Protein AF-A0A0S3UCS6-F1 (afdb_monomer_lite)

Secondary structure (DSSP, 8-state):
------S--EEEEEEEEEETTEEEEEEEEEEE-TT-------STTSSHHHHHHHHTTSS--SEEEEEETTEE--S--TT-----SS----TTS-HHHHHHTTTTTSTT--HHHHHHHHHHHHHHTT-SSEEEEEETTEEEEEEE---PSSPPTT-HHHHHHHHHHHHHHHHHHHHHHHHHHHHHHHTSHHHHHHHHHHHHHHHHHS--

Sequence (208 aa):
MTDSRHGIHLKLEGLRKSFHTQEVLRGIDLEVLPGQFVAIVGRSGCGKSTILRLVSALDSPTDGSILLDGQRSRKLNPDVRIMFQDSRLLPWQRVIDNVEVGLIALKDQASALHKQKAREGLASVGLADRVILIEDGQVGLDVPINLPHPRQRGNPTFAKTVEDLVQRLLGKTKQGYDREKELAAVASEDGLEETRTRLDDLLKQEQS

Structure (mmCIF, N/CA/C/O backbone):
data_AF-A0A0S3UCS6-F1
#
_entry.id   AF-A0A0S3UCS6-F1
#
loop_
_atom_site.group_PDB
_atom_site.id
_atom_site.type_symbol
_atom_site.label_atom_id
_atom_site.label_alt_id
_atom_site.label_comp_id
_atom_site.label_asym_id
_atom_site.label_entity_id
_atom_site.label_s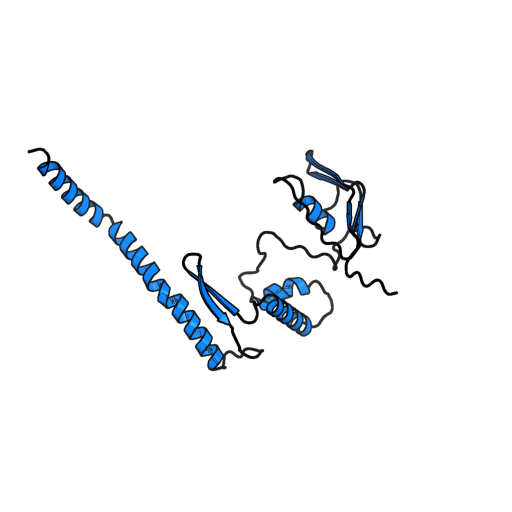eq_id
_atom_site.pdbx_PDB_ins_code
_atom_site.Cartn_x
_atom_site.Cartn_y
_atom_site.Cartn_z
_atom_site.occupancy
_atom_site.B_iso_or_equiv
_atom_site.auth_seq_id
_atom_site.auth_comp_id
_atom_site.auth_asym_id
_atom_site.auth_atom_id
_atom_site.pdbx_PDB_model_num
ATOM 1 N N . MET A 1 1 ? 16.283 -17.969 21.160 1.00 35.12 1 MET A N 1
ATOM 2 C CA . MET A 1 1 ? 15.331 -18.348 20.095 1.00 35.12 1 MET A CA 1
ATOM 3 C C . MET A 1 1 ? 14.798 -17.056 19.497 1.00 35.12 1 MET A C 1
ATOM 5 O O . MET A 1 1 ? 13.965 -16.414 20.115 1.00 35.12 1 MET A O 1
ATOM 9 N N . THR A 1 2 ? 15.390 -16.588 18.400 1.00 36.97 2 THR A N 1
ATOM 10 C CA . THR A 1 2 ? 15.039 -15.319 17.746 1.00 36.97 2 THR A CA 1
ATOM 11 C C . THR A 1 2 ? 13.853 -15.544 16.812 1.00 36.97 2 THR A C 1
ATOM 13 O O . THR A 1 2 ? 14.005 -16.099 15.725 1.00 36.97 2 THR A O 1
ATOM 16 N N . ASP A 1 3 ? 12.662 -15.157 17.269 1.00 43.97 3 ASP A N 1
ATOM 17 C CA . ASP A 1 3 ? 11.436 -15.151 16.470 1.00 43.97 3 ASP A CA 1
ATOM 18 C C . ASP A 1 3 ? 11.625 -14.181 15.293 1.00 43.97 3 ASP A C 1
ATOM 20 O O . ASP A 1 3 ? 11.625 -12.965 15.454 1.00 43.97 3 ASP A O 1
ATOM 24 N N . SER A 1 4 ? 11.906 -14.728 14.112 1.00 46.44 4 SER A N 1
ATOM 25 C CA . SER A 1 4 ? 12.200 -13.984 12.880 1.00 46.44 4 SER A CA 1
ATOM 26 C C . SER A 1 4 ? 10.937 -13.850 12.024 1.00 46.44 4 SER A C 1
ATOM 28 O O . SER A 1 4 ? 10.956 -14.002 10.800 1.00 46.44 4 SER A O 1
ATOM 30 N N . ARG A 1 5 ? 9.802 -13.567 12.674 1.00 53.25 5 ARG A N 1
ATOM 31 C CA . ARG A 1 5 ? 8.575 -13.165 11.986 1.00 53.25 5 ARG A CA 1
ATOM 32 C C . ARG A 1 5 ? 8.733 -11.731 11.491 1.00 53.25 5 ARG A C 1
ATOM 34 O O . ARG A 1 5 ? 8.521 -10.771 12.220 1.00 53.25 5 ARG A O 1
ATOM 41 N N . HIS A 1 6 ? 9.149 -11.607 10.236 1.00 69.25 6 HIS A N 1
ATOM 42 C CA . HIS A 1 6 ? 9.204 -10.337 9.524 1.00 69.25 6 HIS A CA 1
ATOM 43 C C . HIS A 1 6 ? 7.772 -9.810 9.326 1.00 69.25 6 HIS A C 1
ATOM 45 O O . HIS A 1 6 ? 6.918 -10.527 8.804 1.00 69.25 6 HIS A O 1
ATOM 51 N N . GLY A 1 7 ? 7.500 -8.573 9.739 1.00 74.94 7 GLY A N 1
ATOM 52 C CA . GLY A 1 7 ? 6.201 -7.919 9.564 1.00 74.94 7 GLY A CA 1
ATOM 53 C C . GLY A 1 7 ? 5.814 -7.051 10.758 1.00 74.94 7 GLY A C 1
ATOM 54 O O . GLY A 1 7 ? 6.520 -7.025 11.759 1.00 74.94 7 GLY A O 1
ATOM 55 N N . ILE A 1 8 ? 4.682 -6.360 10.635 1.00 84.50 8 ILE A N 1
ATOM 56 C CA . ILE A 1 8 ? 4.134 -5.475 11.668 1.00 84.50 8 ILE A CA 1
ATOM 57 C C . ILE A 1 8 ? 2.922 -6.133 12.328 1.00 84.50 8 ILE A C 1
ATOM 59 O O . ILE A 1 8 ? 2.115 -6.769 11.644 1.00 84.50 8 ILE A O 1
ATOM 63 N N . HIS A 1 9 ? 2.781 -5.997 13.644 1.00 89.75 9 HIS A N 1
ATOM 64 C CA . HIS A 1 9 ? 1.573 -6.410 14.355 1.00 89.75 9 HIS A CA 1
ATOM 65 C C . HIS A 1 9 ? 0.499 -5.342 14.167 1.00 89.75 9 HIS A C 1
ATOM 67 O O . HIS A 1 9 ? 0.661 -4.212 14.621 1.00 89.75 9 HIS A O 1
ATOM 73 N N . LEU A 1 10 ? -0.600 -5.685 13.498 1.00 90.69 10 LEU A N 1
ATOM 74 C CA . LEU A 1 10 ? -1.738 -4.792 13.294 1.00 90.69 10 LEU A CA 1
ATOM 75 C C . LEU A 1 10 ? -2.881 -5.186 14.226 1.00 90.69 10 LEU A C 1
ATOM 77 O O . LEU A 1 10 ? -3.321 -6.333 14.226 1.00 90.69 10 LEU A O 1
ATOM 81 N N . LYS A 1 11 ? -3.425 -4.208 14.946 1.00 94.75 11 LYS A N 1
ATOM 82 C CA . LYS A 1 11 ? -4.633 -4.377 15.752 1.00 94.75 11 LYS A CA 1
ATOM 83 C C . LYS A 1 11 ? -5.636 -3.264 15.466 1.00 94.75 11 LYS A C 1
ATOM 85 O O . LYS A 1 11 ? -5.289 -2.086 15.497 1.00 94.75 11 LYS A O 1
ATOM 90 N N . LEU A 1 12 ? -6.874 -3.639 15.177 1.00 95.31 12 LEU A N 1
ATOM 91 C CA . LEU A 1 12 ? -8.032 -2.758 15.061 1.00 95.31 12 LEU A CA 1
ATOM 92 C C . LEU A 1 12 ? -8.911 -2.997 16.283 1.00 95.31 12 LEU A C 1
ATOM 94 O O . LEU A 1 12 ? -9.236 -4.146 16.575 1.00 95.31 12 LEU A O 1
ATOM 98 N N . GLU A 1 13 ? -9.278 -1.929 16.981 1.00 96.38 13 GLU A N 1
ATOM 99 C CA . GLU A 1 13 ? -10.113 -1.998 18.182 1.00 96.38 13 GLU A CA 1
ATOM 100 C C . GLU A 1 13 ? -11.338 -1.107 17.990 1.00 96.38 13 GLU A C 1
ATOM 102 O O . GLU A 1 13 ? -11.216 0.122 17.908 1.00 96.38 13 GLU A O 1
ATOM 107 N N . GLY A 1 14 ? -12.512 -1.730 17.873 1.00 95.06 14 GLY A N 1
ATOM 108 C CA . GLY A 1 14 ? -13.795 -1.058 17.699 1.00 95.06 14 GLY A CA 1
ATOM 109 C C . GLY A 1 14 ? -13.824 -0.091 16.515 1.00 95.06 14 GLY A C 1
ATOM 110 O O . GLY A 1 14 ? -14.471 0.952 16.599 1.00 95.06 14 GLY A O 1
ATOM 111 N N . LEU A 1 15 ? -13.121 -0.392 15.416 1.00 94.88 15 LEU A N 1
ATOM 112 C CA . LEU A 1 15 ? -12.886 0.571 14.342 1.00 94.88 15 LEU A CA 1
ATOM 113 C C . LEU A 1 15 ? -14.190 0.979 13.640 1.00 94.88 15 LEU A C 1
ATOM 115 O O . LEU A 1 15 ? -14.876 0.150 13.029 1.00 94.88 15 LEU A O 1
ATOM 119 N N . ARG A 1 16 ? -14.505 2.276 13.675 1.00 96.19 16 ARG A N 1
ATOM 120 C CA . ARG A 1 16 ? -15.691 2.861 13.040 1.00 96.19 16 ARG A CA 1
ATOM 121 C C . ARG A 1 16 ? -15.324 3.923 12.023 1.00 96.19 16 ARG A C 1
ATOM 123 O O . ARG A 1 16 ? -14.373 4.689 12.191 1.00 96.19 16 ARG A O 1
ATOM 130 N N . LYS A 1 17 ? -16.126 4.001 10.965 1.00 96.12 17 LYS A N 1
ATOM 131 C CA . LYS A 1 17 ? -16.008 5.045 9.951 1.00 96.12 17 LYS A CA 1
ATOM 132 C C . LYS A 1 17 ? -17.364 5.371 9.361 1.00 96.12 17 LYS A C 1
ATOM 134 O O . LYS A 1 17 ? -18.016 4.498 8.786 1.00 96.12 17 LYS A O 1
ATOM 139 N N . SER A 1 18 ? -17.704 6.649 9.431 1.00 95.38 18 SER A N 1
ATOM 140 C CA . SER A 1 18 ? -18.876 7.234 8.796 1.00 95.38 18 SER A CA 1
ATOM 141 C C . SER A 1 18 ? -18.453 8.331 7.827 1.00 95.38 18 SER A C 1
ATOM 143 O O . SER A 1 18 ? -17.514 9.084 8.092 1.00 95.38 18 SER A O 1
ATOM 145 N N . PHE A 1 19 ? -19.159 8.423 6.705 1.00 93.31 19 PHE A N 1
ATOM 146 C CA . PHE A 1 19 ? -19.078 9.552 5.786 1.00 93.31 19 PHE A CA 1
ATOM 147 C C . PHE A 1 19 ? -20.414 10.283 5.844 1.00 93.31 19 PHE A C 1
ATOM 149 O O . PHE A 1 19 ? -21.446 9.722 5.475 1.00 93.31 19 PHE A O 1
ATOM 156 N N . HIS A 1 20 ? -20.401 11.519 6.343 1.00 91.12 20 HIS A N 1
ATOM 157 C CA . HIS A 1 20 ? -21.622 12.258 6.675 1.00 91.12 20 HIS A CA 1
ATOM 158 C C . HIS A 1 20 ? -22.537 11.423 7.592 1.00 91.12 20 HIS A C 1
ATOM 160 O O . HIS A 1 20 ? -22.129 11.065 8.694 1.00 91.12 20 HIS A O 1
ATOM 166 N N . THR A 1 21 ? -23.745 11.085 7.140 1.00 90.12 21 THR A N 1
ATOM 167 C CA . THR A 1 21 ? -24.725 10.281 7.883 1.00 90.12 21 THR A CA 1
ATOM 168 C C . THR A 1 21 ? -24.592 8.773 7.652 1.00 90.12 21 THR A C 1
ATOM 170 O O . THR A 1 21 ? -25.233 7.993 8.353 1.00 90.12 21 THR A O 1
ATOM 173 N N . GLN A 1 22 ? -23.771 8.334 6.693 1.00 92.19 22 GLN A N 1
ATOM 174 C CA . GLN A 1 22 ? -23.656 6.925 6.327 1.00 92.19 22 GLN A CA 1
ATOM 175 C C . GLN A 1 22 ? -22.519 6.246 7.096 1.00 92.19 22 GLN A C 1
ATOM 177 O O . GLN A 1 22 ? -21.341 6.493 6.831 1.00 92.19 22 GLN A O 1
ATOM 182 N N . GLU A 1 23 ? -22.865 5.328 8.000 1.00 93.12 23 GLU A N 1
ATOM 183 C CA . GLU A 1 23 ? -21.892 4.453 8.666 1.00 93.12 23 GLU A CA 1
ATOM 184 C C . GLU A 1 23 ? -21.459 3.319 7.719 1.00 93.12 23 GLU A C 1
ATOM 186 O O . GLU A 1 23 ? -22.278 2.509 7.265 1.00 93.12 23 GLU A O 1
ATOM 191 N N . VAL A 1 24 ? -20.159 3.268 7.412 1.00 95.62 24 VAL A N 1
ATOM 192 C CA . VAL A 1 24 ? -19.538 2.278 6.517 1.00 95.62 24 VAL A CA 1
ATOM 193 C C . VAL A 1 24 ? -18.866 1.158 7.306 1.00 95.62 24 VAL A C 1
ATOM 195 O O . VAL A 1 24 ? -18.989 -0.002 6.924 1.00 95.62 24 VAL A O 1
ATOM 198 N N . LEU A 1 25 ? -18.183 1.485 8.409 1.00 94.94 25 LEU A N 1
ATOM 199 C CA . LEU A 1 25 ? -17.569 0.512 9.320 1.00 94.94 25 LEU A CA 1
ATOM 200 C C . LEU A 1 25 ? -18.181 0.658 10.711 1.00 94.94 25 LEU A C 1
ATOM 202 O O . LEU A 1 25 ? -18.249 1.774 11.222 1.00 94.94 25 LEU A O 1
ATOM 206 N N . ARG A 1 26 ? -18.601 -0.463 11.310 1.00 94.94 26 ARG A N 1
ATOM 207 C CA . ARG A 1 26 ? -19.498 -0.495 12.479 1.00 94.94 26 ARG A CA 1
ATOM 208 C C . ARG A 1 26 ? -18.876 -1.122 13.731 1.00 94.94 26 ARG A C 1
ATOM 210 O O . ARG A 1 26 ? -19.551 -1.859 14.441 1.00 94.94 26 ARG A O 1
ATOM 217 N N . GLY A 1 27 ? -17.604 -0.842 14.000 1.00 92.88 27 GLY A N 1
ATOM 218 C CA . GLY A 1 2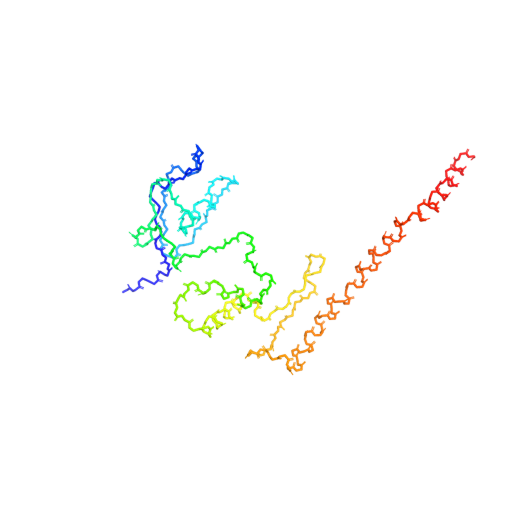7 ? -16.884 -1.411 15.140 1.00 92.88 27 GLY A CA 1
ATOM 219 C C . GLY A 1 27 ? -16.195 -2.710 14.748 1.00 92.88 27 GLY A C 1
ATOM 220 O O . GLY A 1 27 ? -16.631 -3.786 15.131 1.00 92.88 27 GLY A O 1
ATOM 221 N N . ILE A 1 28 ? -15.168 -2.598 13.907 1.00 91.19 28 ILE A N 1
ATOM 222 C CA . ILE A 1 28 ? -14.379 -3.738 13.442 1.00 91.19 28 ILE A CA 1
ATOM 223 C C . ILE A 1 28 ? -13.242 -4.000 14.427 1.00 91.19 28 ILE A C 1
ATOM 225 O O . ILE A 1 28 ? -12.381 -3.137 14.615 1.00 91.19 28 ILE A O 1
ATOM 229 N N . ASP A 1 29 ? -13.224 -5.208 14.982 1.00 91.44 29 ASP A N 1
ATOM 230 C CA . ASP A 1 29 ? -12.110 -5.760 15.746 1.00 91.44 29 ASP A CA 1
ATOM 231 C C . ASP A 1 29 ? -11.354 -6.768 14.877 1.00 91.44 29 ASP A C 1
ATOM 233 O O . ASP A 1 29 ? -11.945 -7.683 14.297 1.00 91.44 29 ASP A O 1
ATOM 237 N N . LEU A 1 30 ? -10.044 -6.574 14.736 1.00 90.69 30 LEU A N 1
ATOM 238 C CA . LEU A 1 30 ? -9.181 -7.432 13.924 1.00 90.69 30 LEU A CA 1
ATOM 239 C C . LEU A 1 30 ? -7.764 -7.402 14.480 1.00 90.69 30 LEU A C 1
ATOM 241 O O . LEU A 1 30 ? -7.224 -6.332 14.736 1.00 90.69 30 LEU A O 1
ATOM 245 N N . GLU A 1 31 ? -7.132 -8.562 14.578 1.00 92.06 31 GLU A N 1
ATOM 246 C CA . GLU A 1 31 ? -5.728 -8.679 14.947 1.00 92.06 31 GLU A CA 1
ATOM 247 C C . GLU A 1 31 ? -4.986 -9.490 13.884 1.00 92.06 31 GLU A C 1
ATOM 249 O O . GLU A 1 31 ? -5.426 -10.571 13.496 1.00 92.06 31 GLU A O 1
ATOM 254 N N . VAL A 1 32 ? -3.876 -8.941 13.392 1.00 86.25 32 VAL A N 1
ATOM 255 C CA . VAL A 1 32 ? -3.000 -9.558 12.396 1.00 86.25 32 VAL A CA 1
ATOM 256 C C . VAL A 1 32 ? -1.587 -9.571 12.956 1.00 86.25 32 VAL A C 1
ATOM 258 O O . VAL A 1 32 ? -0.965 -8.525 13.144 1.00 86.25 32 VAL A O 1
ATOM 261 N N . LEU A 1 33 ? -1.084 -10.765 13.242 1.00 84.50 33 LEU A N 1
ATOM 262 C CA . LEU A 1 33 ? 0.252 -10.976 13.783 1.00 84.50 33 LEU A CA 1
ATOM 263 C C . LEU A 1 33 ? 1.325 -10.807 12.692 1.00 84.50 33 LEU A C 1
ATOM 265 O O . LEU A 1 33 ? 1.051 -11.066 11.515 1.00 84.50 33 LEU A O 1
ATOM 269 N N . PRO A 1 34 ? 2.569 -10.450 13.066 1.00 83.56 34 PRO A N 1
ATOM 270 C CA . PRO A 1 34 ? 3.680 -10.365 12.124 1.00 83.56 34 PRO A CA 1
ATOM 271 C C . PRO A 1 34 ? 3.830 -11.639 11.280 1.00 83.56 34 PRO A C 1
ATOM 273 O O . PRO A 1 34 ? 3.779 -12.759 11.797 1.00 83.56 34 PRO A O 1
ATOM 276 N N . GLY A 1 35 ? 4.007 -11.457 9.970 1.00 76.00 35 GLY A N 1
ATOM 277 C CA . GLY A 1 35 ? 4.148 -12.540 8.992 1.00 76.00 35 GLY A CA 1
ATOM 278 C C . GLY A 1 35 ? 2.834 -13.161 8.500 1.00 76.00 35 GLY A C 1
ATOM 279 O O . GLY A 1 35 ? 2.875 -14.036 7.637 1.00 76.00 35 GLY A O 1
ATOM 280 N N . GLN A 1 36 ? 1.671 -12.735 9.004 1.00 78.12 36 GLN A N 1
ATOM 281 C CA . GLN A 1 36 ? 0.389 -13.239 8.511 1.00 78.12 36 GLN A CA 1
ATOM 282 C C . GLN A 1 36 ? -0.011 -12.602 7.178 1.00 78.12 36 GLN A C 1
ATOM 284 O O . GLN A 1 36 ? 0.053 -11.387 6.992 1.00 78.12 36 GLN A O 1
ATOM 289 N N . PHE A 1 37 ? -0.503 -13.441 6.268 1.00 77.38 37 PHE A N 1
ATOM 290 C CA . PHE A 1 37 ? -1.160 -13.009 5.042 1.00 77.38 37 PHE A CA 1
ATOM 291 C C . PHE A 1 37 ? -2.677 -13.022 5.243 1.00 77.38 37 PHE A C 1
ATOM 293 O O . PHE A 1 37 ? -3.255 -14.063 5.559 1.00 77.38 37 PHE A O 1
ATOM 300 N N . VAL A 1 38 ? -3.326 -11.871 5.058 1.00 77.38 38 VAL A N 1
ATOM 301 C CA . VAL A 1 38 ? -4.762 -11.696 5.313 1.00 77.38 38 VAL A CA 1
ATOM 302 C C . VAL A 1 38 ? -5.452 -11.152 4.071 1.00 77.38 38 VAL A C 1
ATOM 304 O O . VAL A 1 38 ? -5.022 -10.157 3.492 1.00 77.38 38 VAL A O 1
ATOM 307 N N . ALA A 1 39 ? -6.560 -11.786 3.686 1.00 78.31 39 ALA A N 1
ATOM 308 C CA . ALA A 1 39 ? -7.414 -11.339 2.594 1.00 78.31 39 ALA A CA 1
ATOM 309 C C . ALA A 1 39 ? -8.735 -10.776 3.138 1.00 78.31 39 ALA A C 1
ATOM 311 O O . ALA A 1 39 ? -9.429 -11.434 3.910 1.00 78.31 39 ALA A O 1
ATOM 312 N N . ILE A 1 40 ? -9.110 -9.571 2.696 1.00 77.25 40 ILE A N 1
ATOM 313 C CA . ILE A 1 40 ? -10.410 -8.961 3.002 1.00 77.25 40 ILE A CA 1
ATOM 314 C C . ILE A 1 40 ? -11.308 -9.102 1.772 1.00 77.25 40 ILE A C 1
ATOM 316 O O . ILE A 1 40 ? -11.068 -8.473 0.739 1.00 77.25 40 ILE A O 1
ATOM 320 N N . VAL A 1 41 ? -12.369 -9.899 1.888 1.00 78.44 41 VAL A N 1
ATOM 321 C CA . VAL A 1 41 ? -13.312 -10.185 0.797 1.00 78.44 41 VAL A CA 1
ATOM 322 C C . VAL A 1 41 ? -14.718 -9.693 1.126 1.00 78.44 41 VAL A C 1
ATOM 324 O O . VAL A 1 41 ? -15.105 -9.578 2.284 1.00 78.44 41 VAL A O 1
ATOM 327 N N . GLY A 1 42 ? -15.496 -9.369 0.094 1.00 78.38 42 GLY A N 1
ATOM 328 C CA . GLY A 1 42 ? -16.875 -8.911 0.259 1.00 78.38 42 GLY A CA 1
ATOM 329 C C . GLY A 1 42 ? -17.404 -8.160 -0.958 1.00 78.38 42 GLY A C 1
ATOM 330 O O . GLY A 1 42 ? -16.633 -7.728 -1.822 1.00 78.38 42 GLY A O 1
ATOM 331 N N . ARG A 1 43 ? -18.729 -7.970 -1.010 1.00 83.38 43 ARG A N 1
ATOM 332 C CA . ARG A 1 43 ? -19.437 -7.267 -2.099 1.00 83.38 43 ARG A CA 1
ATOM 333 C C . ARG A 1 43 ? -18.899 -5.851 -2.333 1.00 83.38 43 ARG A C 1
ATOM 335 O O . ARG A 1 43 ? -18.252 -5.259 -1.465 1.00 83.38 43 ARG A O 1
ATOM 342 N N . SER A 1 44 ? -19.156 -5.286 -3.511 1.00 81.75 44 SER A N 1
ATOM 343 C CA . SER A 1 44 ? -18.839 -3.874 -3.759 1.00 81.75 44 SER A CA 1
ATOM 344 C C . SER A 1 44 ? -19.518 -2.977 -2.711 1.00 81.75 44 SER A C 1
ATOM 346 O O . SER A 1 44 ? -20.615 -3.283 -2.250 1.00 81.75 44 SER A O 1
ATOM 348 N N . GLY A 1 45 ? -18.831 -1.921 -2.269 1.00 83.19 45 GLY A N 1
ATOM 349 C CA . GLY A 1 45 ? -19.351 -0.974 -1.273 1.00 83.19 45 GLY A CA 1
ATOM 350 C C . GLY A 1 45 ? -19.296 -1.412 0.199 1.00 83.19 45 GLY A C 1
ATOM 351 O O . GLY A 1 45 ? -19.565 -0.595 1.069 1.00 83.19 45 GLY A O 1
ATOM 352 N N . CYS A 1 46 ? -18.877 -2.639 0.530 1.00 84.25 46 CYS A N 1
ATOM 353 C CA . CYS A 1 46 ? -18.868 -3.121 1.925 1.00 84.25 46 CYS A CA 1
ATOM 354 C C . CYS A 1 46 ? -17.734 -2.565 2.819 1.00 84.25 46 CYS A C 1
ATOM 356 O O . CYS A 1 46 ? -17.505 -3.087 3.903 1.00 84.25 46 CYS A O 1
ATOM 358 N N . GLY A 1 47 ? -16.980 -1.558 2.364 1.00 88.44 47 GLY A N 1
ATOM 359 C CA . GLY A 1 47 ? -15.958 -0.891 3.185 1.00 88.44 47 GLY A CA 1
ATOM 360 C C . GLY A 1 47 ? -14.528 -1.444 3.109 1.00 88.44 47 GLY A C 1
ATOM 361 O O . GLY A 1 47 ? -13.668 -0.950 3.829 1.00 88.44 47 GLY A O 1
ATOM 362 N N . LYS A 1 48 ? -14.216 -2.395 2.213 1.00 91.38 48 LYS A N 1
ATOM 363 C CA . LYS A 1 48 ? -12.848 -2.956 2.055 1.00 91.38 48 LYS A CA 1
ATOM 364 C C . LYS A 1 48 ? -11.787 -1.874 1.836 1.00 91.38 48 LYS A C 1
ATOM 366 O O . LYS A 1 48 ? -10.842 -1.753 2.607 1.00 91.38 48 LYS A O 1
ATOM 371 N N . SER A 1 49 ? -11.982 -1.041 0.812 1.00 89.94 49 SER A N 1
ATOM 372 C CA . SER A 1 49 ? -11.064 0.058 0.497 1.00 89.94 49 SER A CA 1
ATOM 373 C C . SER A 1 49 ? -11.032 1.112 1.605 1.00 89.94 49 SER A C 1
ATOM 375 O O . SER A 1 49 ? -10.022 1.783 1.771 1.00 89.94 49 SER A O 1
ATOM 377 N N . THR A 1 50 ? -12.115 1.250 2.376 1.00 92.81 50 THR A N 1
ATOM 378 C CA . THR A 1 50 ? -12.161 2.125 3.553 1.00 92.81 50 THR A CA 1
ATOM 379 C C . THR A 1 50 ? -11.233 1.602 4.644 1.00 92.81 50 THR A C 1
ATOM 381 O O . THR A 1 50 ? -10.380 2.355 5.095 1.00 92.81 50 THR A O 1
ATOM 384 N N . ILE A 1 51 ? -11.313 0.314 5.003 1.00 92.06 51 ILE A N 1
ATOM 385 C CA . ILE A 1 51 ? -10.397 -0.304 5.978 1.00 92.06 51 ILE A CA 1
ATOM 386 C C . ILE A 1 51 ? -8.941 -0.129 5.536 1.00 92.06 51 ILE A C 1
ATOM 388 O O . ILE A 1 51 ? -8.122 0.335 6.323 1.00 92.06 51 ILE A O 1
ATOM 392 N N . LEU A 1 52 ? -8.624 -0.427 4.270 1.00 91.06 52 LEU A N 1
ATOM 393 C CA . LEU A 1 52 ? -7.253 -0.311 3.761 1.00 91.06 52 LEU A CA 1
ATOM 394 C C . LEU A 1 52 ? -6.705 1.124 3.857 1.00 91.06 52 LEU A C 1
ATOM 396 O O . LEU A 1 52 ? -5.556 1.305 4.251 1.00 91.06 52 LEU A O 1
ATOM 400 N N . ARG A 1 53 ? -7.525 2.144 3.559 1.00 90.75 53 ARG A N 1
ATOM 401 C CA . ARG A 1 53 ? -7.137 3.563 3.694 1.00 90.75 53 ARG A CA 1
ATOM 402 C C . ARG A 1 53 ? -6.932 3.994 5.146 1.00 90.75 53 ARG A C 1
ATOM 404 O O . ARG A 1 53 ? -6.057 4.813 5.416 1.00 90.75 53 ARG A O 1
ATOM 411 N N . LEU A 1 54 ? -7.740 3.470 6.065 1.00 92.31 54 LEU A N 1
ATOM 412 C CA . LEU A 1 54 ? -7.613 3.763 7.492 1.00 92.31 54 LEU A CA 1
ATOM 413 C C . LEU A 1 54 ? -6.332 3.148 8.064 1.00 92.31 54 LEU A C 1
ATOM 415 O O . LEU A 1 54 ? -5.561 3.843 8.719 1.00 92.31 54 LEU A O 1
ATOM 419 N N . VAL A 1 55 ? -6.061 1.873 7.760 1.00 91.12 55 VAL A N 1
ATOM 420 C CA . VAL A 1 55 ? -4.836 1.173 8.194 1.00 91.12 55 VAL A CA 1
ATOM 421 C C . VAL A 1 55 ? -3.580 1.894 7.708 1.00 91.12 55 VAL A C 1
ATOM 423 O O . VAL A 1 55 ? -2.596 1.996 8.437 1.00 91.12 55 VAL A O 1
ATOM 426 N N . SER A 1 56 ? -3.623 2.449 6.498 1.00 88.81 56 SER A N 1
ATOM 427 C CA . SER A 1 56 ? -2.513 3.203 5.925 1.00 88.81 56 SER A CA 1
ATOM 428 C C . SER A 1 56 ? -2.432 4.667 6.354 1.00 88.81 56 SER A C 1
ATOM 430 O O . SER A 1 56 ? -1.639 5.412 5.779 1.00 88.81 56 SER A O 1
ATOM 432 N N . ALA A 1 57 ? -3.282 5.106 7.287 1.00 90.44 57 ALA A N 1
ATOM 433 C CA . ALA A 1 57 ? -3.396 6.498 7.716 1.00 90.44 57 ALA A CA 1
ATOM 434 C C . ALA A 1 57 ? -3.624 7.503 6.561 1.00 90.44 57 ALA A C 1
ATOM 436 O O . ALA A 1 57 ? -3.253 8.671 6.668 1.00 90.44 57 ALA A O 1
ATOM 437 N N . LEU A 1 58 ? -4.232 7.058 5.449 1.00 88.81 58 LEU A N 1
ATOM 438 C CA . LEU A 1 58 ? -4.689 7.944 4.365 1.00 88.81 58 LEU A CA 1
ATOM 439 C C . LEU A 1 58 ? -6.043 8.590 4.683 1.00 88.81 58 LEU A C 1
ATOM 441 O O . LEU A 1 58 ? -6.458 9.529 4.011 1.00 88.81 58 LEU A O 1
ATOM 445 N N . ASP A 1 59 ? -6.736 8.061 5.683 1.00 91.44 59 ASP A N 1
ATOM 446 C CA . ASP A 1 59 ? -7.966 8.597 6.242 1.00 91.44 59 ASP A CA 1
ATOM 447 C C . ASP A 1 59 ? -7.968 8.324 7.755 1.00 91.44 59 ASP A C 1
ATOM 449 O O . ASP A 1 59 ? -7.236 7.456 8.239 1.00 91.44 59 ASP A O 1
ATOM 453 N N . SER A 1 60 ? -8.793 9.050 8.502 1.00 92.38 60 SER A N 1
ATOM 454 C CA . SER A 1 60 ? -8.919 8.910 9.955 1.00 92.38 60 SER A CA 1
ATOM 455 C C . SER A 1 60 ? -10.203 8.166 10.321 1.00 92.38 60 SER A C 1
ATOM 457 O O . SER A 1 60 ? -11.249 8.418 9.706 1.00 92.38 60 SER A O 1
ATOM 459 N N . PRO A 1 61 ? -10.177 7.270 11.324 1.00 95.12 61 PRO A N 1
ATOM 460 C CA . PRO A 1 61 ? -11.399 6.654 11.818 1.00 95.12 61 PRO A CA 1
ATOM 461 C C . PRO A 1 61 ? -12.312 7.706 12.449 1.00 95.12 61 PRO A C 1
ATOM 463 O O . PRO A 1 61 ? -11.847 8.727 12.954 1.00 95.12 61 PRO A O 1
ATOM 466 N N . THR A 1 62 ? -13.617 7.454 12.410 1.00 96.00 62 THR A N 1
ATOM 467 C CA . THR A 1 62 ? -14.590 8.279 13.140 1.00 96.00 62 THR A CA 1
ATOM 468 C C . THR A 1 62 ? -14.535 7.965 14.633 1.00 96.00 62 THR A C 1
ATOM 470 O O . THR A 1 62 ? -14.652 8.876 15.444 1.00 96.00 62 THR A O 1
ATOM 473 N N . ASP A 1 63 ? -14.332 6.692 14.982 1.00 96.31 63 ASP A N 1
ATOM 474 C CA . ASP A 1 63 ? -14.154 6.214 16.354 1.00 96.31 63 ASP A CA 1
ATOM 475 C C . ASP A 1 63 ? -13.365 4.886 16.358 1.00 96.31 63 ASP A C 1
ATOM 477 O O . ASP A 1 63 ? -13.152 4.273 15.303 1.00 96.31 63 ASP A O 1
ATOM 481 N N . GLY A 1 64 ? -12.917 4.449 17.533 1.00 95.50 64 GLY A N 1
ATOM 482 C CA . GLY A 1 64 ? -12.042 3.292 17.713 1.00 95.50 64 GLY A CA 1
ATOM 483 C C . GLY A 1 64 ? -10.565 3.618 17.483 1.00 95.50 64 GLY A C 1
ATOM 484 O O . GLY A 1 64 ? -10.152 4.784 17.438 1.00 95.50 64 GLY A O 1
ATOM 485 N N . SER A 1 65 ? -9.728 2.584 17.372 1.00 95.19 65 SER A N 1
ATOM 486 C CA . SER A 1 65 ? -8.287 2.779 17.201 1.00 95.19 65 SER A CA 1
ATOM 487 C C . SER A 1 65 ? -7.606 1.736 16.318 1.00 95.19 65 SER A C 1
ATOM 489 O O . SER A 1 65 ? -8.097 0.627 16.124 1.00 95.19 65 SER A O 1
ATOM 491 N N . ILE A 1 66 ? -6.470 2.145 15.752 1.00 95.06 66 ILE A N 1
ATOM 492 C CA . ILE A 1 66 ? -5.577 1.318 14.940 1.00 95.06 66 ILE A CA 1
ATOM 493 C C . ILE A 1 66 ? -4.225 1.331 15.635 1.00 95.06 66 ILE A C 1
ATOM 495 O O . ILE A 1 66 ? -3.677 2.410 15.884 1.00 95.06 66 ILE A O 1
ATOM 499 N N . LEU A 1 67 ? -3.692 0.156 15.940 1.00 93.44 67 LEU A N 1
ATOM 500 C CA . LEU A 1 67 ? -2.382 -0.026 16.541 1.00 93.44 67 LEU A CA 1
ATOM 501 C C . LEU A 1 67 ? -1.477 -0.788 15.574 1.00 93.44 67 LEU A C 1
ATOM 503 O O . LEU A 1 67 ? -1.888 -1.782 14.980 1.00 93.44 67 LEU A O 1
ATOM 507 N N . LEU A 1 68 ? -0.254 -0.295 15.429 1.00 91.56 68 LEU A N 1
ATOM 508 C CA . LEU A 1 68 ? 0.840 -0.914 14.697 1.00 91.56 68 LEU A CA 1
ATOM 509 C C . LEU A 1 68 ? 1.986 -1.117 15.696 1.00 91.56 68 LEU A C 1
ATOM 511 O O . LEU A 1 68 ? 2.446 -0.139 16.282 1.00 91.56 68 LEU A O 1
ATOM 515 N N . ASP A 1 69 ? 2.365 -2.367 15.970 1.00 90.50 69 ASP A N 1
ATOM 516 C CA . ASP A 1 69 ? 3.297 -2.758 17.047 1.00 90.50 69 ASP A CA 1
ATOM 517 C C . ASP A 1 69 ? 2.937 -2.134 18.411 1.00 90.50 69 ASP A C 1
ATOM 519 O O . ASP A 1 69 ? 3.767 -1.597 19.147 1.00 90.50 69 ASP A O 1
ATOM 523 N N . GLY A 1 70 ? 1.640 -2.141 18.729 1.00 88.81 70 GLY A N 1
ATOM 524 C CA . GLY A 1 70 ? 1.096 -1.554 19.958 1.00 88.81 70 GLY A CA 1
ATOM 525 C C . GLY A 1 70 ? 1.081 -0.019 19.997 1.00 88.81 70 GLY A C 1
ATOM 526 O O . GLY A 1 70 ? 0.558 0.558 20.949 1.00 88.81 70 GLY A O 1
ATOM 527 N N . GLN A 1 71 ? 1.593 0.668 18.972 1.00 89.69 71 GLN A N 1
ATOM 528 C CA . GLN A 1 71 ? 1.572 2.129 18.873 1.00 89.69 71 GLN A CA 1
ATOM 529 C C . GLN A 1 71 ? 0.383 2.607 18.041 1.00 89.69 71 GLN A C 1
ATOM 531 O O . GLN A 1 71 ? 0.099 2.075 16.970 1.00 89.69 71 GLN A O 1
ATOM 536 N N . ARG A 1 72 ? -0.315 3.656 18.498 1.00 89.06 72 ARG A N 1
ATOM 537 C CA . ARG A 1 72 ? -1.457 4.212 17.753 1.00 89.06 72 ARG A CA 1
ATOM 538 C C . ARG A 1 72 ? -1.015 4.761 16.394 1.00 89.06 72 ARG A C 1
ATOM 540 O O . ARG 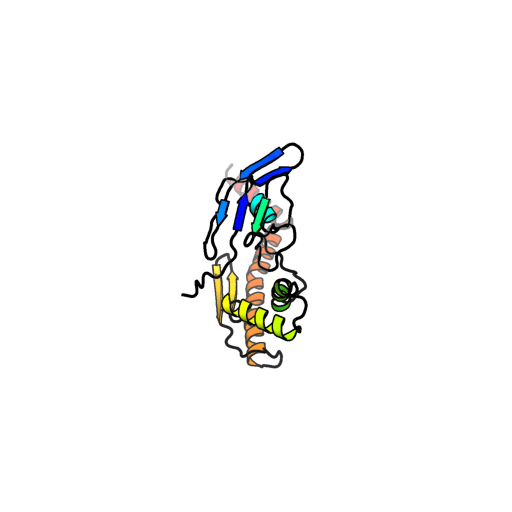A 1 72 ? -0.253 5.726 16.325 1.00 89.06 72 ARG A O 1
ATOM 547 N N . SER A 1 73 ? -1.576 4.215 15.320 1.00 84.12 73 SER A N 1
ATOM 548 C CA . SER A 1 73 ? -1.351 4.677 13.953 1.00 84.12 73 SER A CA 1
ATOM 549 C C . SER A 1 73 ? -2.241 5.884 13.653 1.00 84.12 73 SER A C 1
ATOM 551 O O . SER A 1 73 ? -3.440 5.758 13.417 1.00 84.12 73 SER A O 1
ATOM 553 N N . ARG A 1 74 ? -1.661 7.088 13.731 1.00 77.25 74 ARG A N 1
ATOM 554 C CA . ARG A 1 74 ? -2.329 8.364 13.385 1.00 77.25 74 ARG A CA 1
ATOM 555 C C . ARG A 1 74 ? -1.619 9.144 12.279 1.00 77.25 74 ARG A C 1
ATOM 557 O O . ARG A 1 74 ? -2.071 10.217 11.893 1.00 77.25 74 ARG A O 1
ATOM 564 N N . LYS A 1 75 ? -0.471 8.653 11.825 1.00 80.94 75 LYS A N 1
ATOM 565 C CA . LYS A 1 75 ? 0.380 9.281 10.813 1.00 80.94 75 LYS A CA 1
ATOM 566 C C . LYS A 1 75 ? 0.806 8.213 9.818 1.00 80.94 75 LYS A C 1
ATOM 568 O O . LYS A 1 75 ? 0.799 7.031 10.153 1.00 80.94 75 LYS A O 1
ATOM 573 N N . LEU A 1 76 ? 1.204 8.650 8.627 1.00 78.50 76 LEU A N 1
ATOM 574 C CA . LEU A 1 76 ? 1.817 7.785 7.624 1.00 78.50 76 LEU A CA 1
ATOM 575 C C . LEU A 1 76 ? 2.963 6.990 8.259 1.00 78.50 76 LEU A C 1
ATOM 577 O O . LEU A 1 76 ? 3.897 7.576 8.808 1.00 78.50 76 LEU A O 1
ATOM 581 N N . ASN A 1 77 ? 2.861 5.666 8.189 1.00 77.25 77 ASN A N 1
ATOM 582 C CA . ASN A 1 77 ? 3.880 4.755 8.682 1.00 77.25 77 ASN A CA 1
ATOM 583 C C . ASN A 1 77 ? 4.744 4.295 7.489 1.00 77.25 77 ASN A C 1
ATOM 585 O O . ASN A 1 77 ? 4.184 3.790 6.511 1.00 77.25 77 ASN A O 1
ATOM 589 N N . PRO A 1 78 ? 6.080 4.469 7.535 1.00 75.38 78 PRO A N 1
ATOM 590 C CA . PRO A 1 78 ? 6.977 4.064 6.455 1.00 75.38 78 PRO A CA 1
ATOM 591 C C . PRO A 1 78 ? 7.020 2.550 6.210 1.00 75.38 78 PRO A C 1
ATOM 593 O O . PRO A 1 78 ? 7.531 2.149 5.169 1.00 75.38 78 PRO A O 1
ATOM 596 N N . ASP A 1 79 ? 6.472 1.724 7.096 1.00 78.44 79 ASP A N 1
ATOM 597 C CA . ASP A 1 79 ? 6.390 0.268 6.932 1.00 78.44 79 ASP A CA 1
ATOM 598 C C . ASP A 1 79 ? 5.094 -0.174 6.242 1.00 78.44 79 ASP A C 1
ATOM 600 O O . ASP A 1 79 ? 4.973 -1.311 5.788 1.00 78.44 79 ASP A O 1
ATOM 604 N N . VAL A 1 80 ? 4.124 0.734 6.091 1.00 82.56 80 VAL A N 1
ATOM 605 C CA . VAL A 1 80 ? 2.880 0.452 5.374 1.00 82.56 80 VAL A CA 1
ATOM 606 C C . VAL A 1 80 ? 3.031 0.847 3.906 1.00 82.56 80 VAL A C 1
ATOM 608 O O . VAL A 1 80 ? 3.410 1.967 3.557 1.00 82.56 80 VAL A O 1
ATOM 611 N N . ARG A 1 81 ? 2.719 -0.092 3.012 1.00 83.81 81 ARG A N 1
ATOM 612 C CA . ARG A 1 81 ? 2.680 0.111 1.559 1.00 83.81 81 ARG A CA 1
ATOM 613 C C . ARG A 1 81 ? 1.283 -0.212 1.047 1.00 83.81 81 ARG A C 1
ATOM 615 O O . ARG A 1 81 ? 0.679 -1.192 1.468 1.00 83.81 81 ARG A O 1
ATOM 622 N N . ILE A 1 82 ? 0.783 0.602 0.121 1.00 83.31 82 ILE A N 1
ATOM 623 C CA . ILE A 1 82 ? -0.497 0.371 -0.553 1.00 83.31 82 ILE A CA 1
ATOM 624 C C . ILE A 1 82 ? -0.247 0.230 -2.043 1.00 83.31 82 ILE A C 1
ATOM 626 O O . ILE A 1 82 ? 0.491 1.019 -2.631 1.00 83.31 82 ILE A O 1
ATOM 630 N N . MET A 1 83 ? -0.933 -0.729 -2.652 1.00 81.88 83 MET A N 1
ATOM 631 C CA . MET A 1 83 ? -1.076 -0.819 -4.098 1.00 81.88 83 MET A CA 1
ATOM 632 C C . MET A 1 83 ? -2.509 -0.436 -4.469 1.00 81.88 83 MET A C 1
ATOM 634 O O . MET A 1 83 ? -3.470 -0.914 -3.864 1.00 81.88 83 MET A O 1
ATOM 638 N N . PHE A 1 84 ? -2.653 0.474 -5.429 1.00 77.75 84 PHE A N 1
ATOM 639 C CA . PHE A 1 84 ? -3.955 0.882 -5.952 1.00 77.75 84 PHE A CA 1
ATOM 640 C C . PHE A 1 84 ? -4.410 -0.093 -7.041 1.00 77.75 84 PHE A C 1
ATOM 642 O O . PHE A 1 84 ? -3.582 -0.724 -7.689 1.00 77.75 84 PHE A O 1
ATOM 649 N N . GLN A 1 85 ? -5.727 -0.205 -7.240 1.00 74.38 85 GLN A N 1
ATOM 650 C CA . GLN A 1 85 ? -6.289 -1.047 -8.304 1.00 74.38 85 GLN A CA 1
ATOM 651 C C . GLN A 1 85 ? -5.868 -0.556 -9.696 1.00 74.38 85 GLN A C 1
ATOM 653 O O . GLN A 1 85 ? -5.507 -1.364 -10.542 1.00 74.38 85 GLN A O 1
ATOM 658 N N . ASP A 1 86 ? -5.856 0.763 -9.898 1.00 76.00 86 ASP A N 1
ATOM 659 C CA . ASP A 1 86 ? -5.336 1.378 -11.116 1.00 76.00 86 ASP A CA 1
ATOM 660 C C . ASP A 1 86 ? -3.854 1.719 -10.958 1.00 76.00 86 ASP A C 1
ATOM 662 O O . ASP A 1 86 ? -3.427 2.247 -9.922 1.00 76.00 86 ASP A O 1
ATOM 666 N N . SER A 1 87 ? -3.079 1.522 -12.024 1.00 74.06 87 SER A N 1
ATOM 667 C CA . SER A 1 87 ? -1.682 1.945 -12.070 1.00 74.06 87 SER A CA 1
ATOM 668 C C . SER A 1 87 ? -1.571 3.465 -11.913 1.00 74.06 87 SER A C 1
ATOM 670 O O . SER A 1 87 ? -2.150 4.227 -12.688 1.00 74.06 87 SER A O 1
ATOM 672 N N . ARG A 1 88 ? -0.792 3.922 -10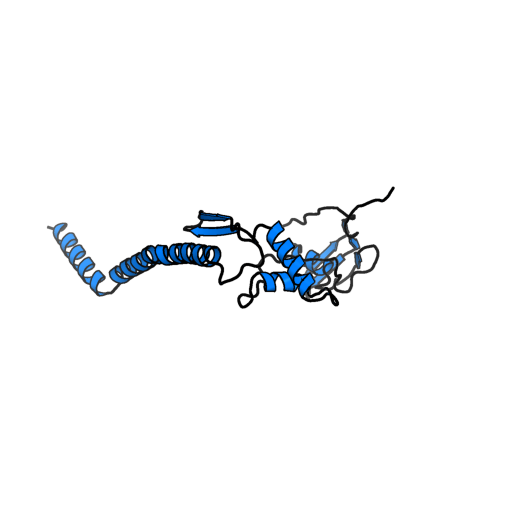.930 1.00 83.56 88 ARG A N 1
ATOM 673 C CA . ARG A 1 88 ? -0.463 5.343 -10.710 1.00 83.56 88 ARG A CA 1
ATOM 674 C C . ARG A 1 88 ? 0.902 5.692 -11.311 1.00 83.56 88 ARG A C 1
ATOM 676 O O . ARG A 1 88 ? 1.741 6.289 -10.646 1.00 83.56 88 ARG A O 1
ATOM 683 N N . LEU A 1 89 ? 1.128 5.263 -12.553 1.00 83.50 89 LEU A N 1
ATOM 684 C CA . LEU A 1 89 ? 2.339 5.600 -13.301 1.00 83.50 89 LEU A CA 1
ATOM 685 C C . LEU A 1 89 ? 2.285 7.063 -13.760 1.00 83.50 89 LEU A C 1
ATOM 687 O O . LEU A 1 89 ? 1.216 7.585 -14.063 1.00 83.50 89 LEU A O 1
ATOM 691 N N . LEU A 1 90 ? 3.450 7.700 -13.821 1.00 81.25 90 LEU A N 1
ATOM 692 C CA . LEU A 1 90 ? 3.721 9.014 -14.390 1.00 81.25 90 LEU A CA 1
ATOM 693 C C . LEU A 1 90 ? 4.128 8.819 -15.865 1.00 81.25 90 LEU A C 1
ATOM 695 O O . LEU A 1 90 ? 5.278 8.442 -16.122 1.00 81.25 90 LEU A O 1
ATOM 699 N N . PRO A 1 91 ? 3.229 9.056 -16.846 1.00 76.25 91 PRO A N 1
ATOM 700 C CA . PRO A 1 91 ? 3.471 8.718 -18.256 1.00 76.25 91 PRO A CA 1
ATOM 701 C C . PRO A 1 91 ? 4.639 9.475 -18.895 1.00 76.25 91 PRO A C 1
ATOM 703 O O . PRO A 1 91 ? 5.223 9.022 -19.871 1.00 76.25 91 PRO A O 1
ATOM 706 N N . TRP A 1 92 ? 4.985 10.636 -18.340 1.00 78.88 92 TRP A N 1
ATOM 707 C CA . TRP A 1 92 ? 6.092 11.476 -18.796 1.00 78.88 92 TRP A CA 1
ATOM 708 C C . TRP A 1 92 ? 7.448 11.090 -18.186 1.00 78.88 92 TRP A C 1
ATOM 710 O O . TRP A 1 92 ? 8.463 11.698 -18.522 1.00 78.88 92 TRP A O 1
ATOM 720 N N . GLN A 1 93 ? 7.490 10.118 -17.270 1.00 79.94 93 GLN A N 1
ATOM 721 C CA . GLN A 1 93 ? 8.726 9.653 -16.644 1.00 79.94 93 GLN A CA 1
ATOM 722 C C . GLN A 1 93 ? 9.156 8.286 -17.173 1.00 79.94 93 GLN A C 1
ATOM 724 O O . GLN A 1 93 ? 8.344 7.470 -17.605 1.00 79.94 93 GLN A O 1
ATOM 729 N N . ARG A 1 94 ? 10.462 8.000 -17.104 1.00 82.88 94 ARG A N 1
ATOM 730 C CA . ARG A 1 94 ? 10.983 6.672 -17.456 1.00 82.88 94 ARG A CA 1
ATOM 731 C C . ARG A 1 94 ? 10.497 5.639 -16.438 1.00 82.88 94 ARG A C 1
ATOM 733 O O . ARG A 1 94 ? 10.215 5.974 -15.290 1.00 82.88 94 ARG A O 1
ATOM 740 N N . VAL A 1 95 ? 10.480 4.365 -16.833 1.00 83.12 95 VAL A N 1
ATOM 741 C CA . VAL A 1 95 ? 10.097 3.240 -15.955 1.00 83.12 95 VAL A CA 1
ATOM 742 C C . VAL A 1 95 ? 10.906 3.232 -14.655 1.00 83.12 95 VAL A C 1
ATOM 744 O O . VAL A 1 95 ? 10.338 3.098 -13.579 1.00 83.12 95 VAL A O 1
ATOM 747 N N . ILE A 1 96 ? 12.223 3.439 -14.740 1.00 83.12 96 ILE A N 1
ATOM 748 C CA . ILE A 1 96 ? 13.084 3.469 -13.550 1.00 83.12 96 ILE A CA 1
ATOM 749 C C . ILE A 1 96 ? 12.721 4.621 -12.602 1.00 83.12 96 ILE A C 1
ATOM 751 O O . ILE A 1 96 ? 12.633 4.410 -11.397 1.00 83.12 96 ILE A O 1
ATOM 755 N N . ASP A 1 97 ? 12.419 5.800 -13.150 1.00 82.50 97 ASP A N 1
ATOM 756 C CA . ASP A 1 97 ? 12.070 6.978 -12.354 1.00 82.50 97 ASP A CA 1
ATOM 757 C C . ASP A 1 97 ? 10.684 6.800 -11.702 1.00 82.50 97 ASP A C 1
ATOM 759 O O . ASP A 1 97 ? 10.489 7.186 -10.555 1.00 82.50 97 ASP A O 1
ATOM 763 N N . ASN A 1 98 ? 9.752 6.119 -12.384 1.00 85.38 98 ASN A N 1
ATOM 764 C CA . ASN A 1 98 ? 8.450 5.728 -11.832 1.00 85.38 98 ASN A CA 1
ATOM 765 C C . ASN A 1 98 ? 8.579 4.826 -10.594 1.00 85.38 98 ASN A C 1
ATOM 767 O O . ASN A 1 98 ? 7.874 5.029 -9.607 1.00 85.38 98 ASN A O 1
ATOM 771 N N . VAL A 1 99 ? 9.474 3.833 -10.635 1.00 85.56 99 VAL A N 1
ATOM 772 C CA . VAL A 1 99 ? 9.708 2.921 -9.500 1.00 85.56 99 VAL A CA 1
ATOM 773 C C . VAL A 1 99 ? 10.413 3.639 -8.349 1.00 85.56 99 VAL A C 1
ATOM 775 O O . VAL A 1 99 ? 10.100 3.393 -7.183 1.00 85.56 99 VAL A O 1
ATOM 778 N N . GLU A 1 100 ? 11.319 4.570 -8.657 1.00 84.69 100 GLU A N 1
ATOM 779 C CA . GLU A 1 100 ? 12.003 5.380 -7.646 1.00 84.69 100 GLU A CA 1
ATOM 780 C C . GLU A 1 100 ? 11.035 6.222 -6.801 1.00 84.69 100 GLU A C 1
ATOM 782 O O . GLU A 1 100 ? 11.310 6.422 -5.620 1.00 84.69 100 GLU A O 1
ATOM 787 N N . VAL A 1 101 ? 9.876 6.646 -7.328 1.00 82.06 101 VAL A N 1
ATOM 788 C CA . VAL A 1 101 ? 8.882 7.436 -6.567 1.00 82.06 101 VAL A CA 1
ATOM 789 C C . VAL A 1 101 ? 8.482 6.757 -5.252 1.00 82.06 101 VAL A C 1
ATOM 791 O O . VAL A 1 101 ? 8.399 7.420 -4.218 1.00 82.06 101 VAL A O 1
ATOM 794 N N . GLY A 1 102 ? 8.304 5.432 -5.254 1.00 75.12 102 GLY A N 1
ATOM 795 C CA . GLY A 1 102 ? 7.968 4.664 -4.047 1.00 75.12 102 GLY A CA 1
ATOM 796 C C . GLY A 1 102 ? 9.109 4.554 -3.026 1.00 75.12 102 GLY A C 1
ATOM 797 O O . GLY A 1 102 ? 8.881 4.127 -1.893 1.00 75.12 102 GLY A O 1
ATOM 798 N N . LEU A 1 103 ? 10.329 4.937 -3.414 1.00 75.12 103 LEU A N 1
ATOM 799 C CA . LEU A 1 103 ? 11.543 4.901 -2.596 1.00 75.12 103 LEU A CA 1
ATOM 800 C C . LEU A 1 103 ? 11.906 6.284 -2.035 1.00 75.12 103 LEU A C 1
ATOM 802 O O . LEU A 1 103 ? 12.539 6.357 -0.988 1.00 75.12 103 LEU A O 1
ATOM 806 N N . ILE A 1 104 ? 11.463 7.376 -2.673 1.00 63.56 104 ILE A N 1
ATOM 807 C CA . ILE A 1 104 ? 11.787 8.767 -2.284 1.00 63.56 104 ILE A CA 1
ATOM 808 C C . ILE A 1 104 ? 11.255 9.138 -0.887 1.00 63.56 104 ILE A C 1
ATOM 810 O O . ILE A 1 104 ? 11.819 10.009 -0.227 1.00 63.56 104 ILE A O 1
ATOM 814 N N . ALA A 1 105 ? 10.215 8.460 -0.385 1.00 59.00 105 ALA A N 1
ATOM 815 C CA . ALA A 1 105 ? 9.731 8.654 0.988 1.00 59.00 105 ALA A CA 1
ATOM 816 C C . ALA A 1 105 ? 10.785 8.298 2.061 1.00 59.00 105 ALA A C 1
ATOM 818 O O . ALA A 1 105 ? 10.664 8.727 3.210 1.00 59.00 105 ALA A O 1
ATOM 819 N N . LEU A 1 106 ? 11.835 7.558 1.686 1.00 56.97 106 LEU A N 1
ATOM 820 C CA . LEU A 1 106 ? 13.029 7.340 2.492 1.00 56.97 106 LEU A CA 1
ATOM 821 C C . LEU A 1 106 ? 13.908 8.598 2.399 1.00 56.97 106 LEU A C 1
ATOM 823 O O . LEU A 1 106 ? 14.795 8.711 1.551 1.00 56.97 106 LEU A O 1
ATOM 827 N N . LYS A 1 107 ? 13.621 9.586 3.251 1.00 51.72 107 LYS A N 1
ATOM 828 C CA . LYS A 1 107 ? 14.520 10.728 3.465 1.00 51.72 107 LYS A CA 1
ATOM 829 C C . LYS A 1 107 ? 15.916 10.187 3.831 1.00 51.72 107 LYS A C 1
ATOM 831 O O . LYS A 1 107 ? 16.004 9.260 4.628 1.00 51.72 107 LYS A O 1
ATOM 836 N N . ASP A 1 108 ? 16.964 10.768 3.240 1.00 52.38 108 ASP A N 1
ATOM 837 C CA . ASP A 1 108 ? 18.404 10.545 3.510 1.00 52.38 108 ASP A CA 1
ATOM 838 C C . ASP A 1 108 ? 19.211 9.461 2.766 1.00 52.38 108 ASP A C 1
ATOM 840 O O . ASP A 1 108 ? 20.356 9.211 3.139 1.00 52.38 108 ASP A O 1
ATOM 844 N N . GLN A 1 109 ? 18.753 8.880 1.649 1.00 51.66 109 GLN A N 1
ATOM 845 C CA . GLN A 1 109 ? 19.645 8.022 0.839 1.00 51.66 109 GLN A CA 1
ATOM 846 C C . GLN A 1 109 ? 19.954 8.602 -0.545 1.00 51.66 109 GLN A C 1
ATOM 848 O O . GLN A 1 109 ? 19.068 8.981 -1.310 1.00 51.66 109 GLN A O 1
ATOM 853 N N . ALA A 1 110 ? 21.257 8.688 -0.852 1.00 58.84 110 ALA A N 1
ATOM 854 C CA . ALA A 1 110 ? 21.794 9.195 -2.109 1.00 58.84 110 ALA A CA 1
ATOM 855 C C . ALA A 1 110 ? 21.080 8.551 -3.307 1.00 58.84 110 ALA A C 1
ATOM 857 O O . ALA A 1 110 ? 20.916 7.332 -3.350 1.00 58.84 110 ALA A O 1
ATOM 858 N N . SER A 1 111 ? 20.708 9.365 -4.302 1.00 68.81 111 SER A N 1
ATOM 859 C CA . SER A 1 111 ? 19.975 8.964 -5.521 1.00 68.81 111 SER A CA 1
ATOM 860 C C . SER A 1 111 ? 20.486 7.664 -6.177 1.00 68.81 111 SER A C 1
ATOM 862 O O . SER A 1 111 ? 19.708 6.927 -6.781 1.00 68.81 111 SER A O 1
ATOM 864 N N . ALA A 1 112 ? 21.772 7.334 -6.018 1.00 72.50 112 ALA A N 1
ATOM 865 C CA . ALA A 1 112 ? 22.368 6.087 -6.491 1.00 72.50 112 ALA A CA 1
ATOM 866 C C . ALA A 1 112 ? 21.777 4.814 -5.845 1.00 72.50 112 ALA A C 1
ATOM 868 O O . ALA A 1 112 ? 21.524 3.842 -6.555 1.00 72.50 112 ALA A O 1
ATOM 869 N N . LEU A 1 113 ? 21.511 4.815 -4.534 1.00 76.69 113 LEU A N 1
ATOM 870 C CA . LEU A 1 113 ? 20.974 3.648 -3.825 1.00 76.69 113 LEU A CA 1
ATOM 871 C C . LEU A 1 113 ? 19.499 3.403 -4.172 1.00 76.69 113 LEU A C 1
ATOM 873 O O . LEU A 1 113 ? 19.088 2.257 -4.343 1.00 76.69 113 LEU A O 1
ATOM 877 N N . HIS A 1 114 ? 18.712 4.468 -4.355 1.00 78.50 114 HIS A N 1
ATOM 878 C CA . HIS A 1 114 ? 17.334 4.355 -4.851 1.00 78.50 114 HIS A CA 1
ATOM 879 C C . HIS A 1 114 ? 17.296 3.778 -6.265 1.00 78.50 114 HIS A C 1
ATOM 881 O O . HIS A 1 114 ? 16.538 2.847 -6.521 1.00 78.50 114 HIS A O 1
ATOM 887 N N . LYS A 1 115 ? 18.189 4.239 -7.149 1.00 80.62 115 LYS A N 1
ATOM 888 C CA . LYS A 1 115 ? 18.363 3.668 -8.492 1.00 80.62 115 LYS A CA 1
ATOM 889 C C . LYS A 1 115 ? 18.707 2.191 -8.466 1.00 80.62 115 LYS A C 1
ATOM 891 O O . LYS A 1 115 ? 18.191 1.429 -9.279 1.00 80.62 115 LYS A O 1
ATOM 896 N N . GLN A 1 116 ? 19.592 1.781 -7.564 1.00 84.00 116 GLN A N 1
ATOM 897 C CA . GLN A 1 116 ? 19.959 0.379 -7.427 1.00 84.00 116 GLN A CA 1
ATOM 898 C C . GLN A 1 116 ? 18.769 -0.468 -6.956 1.00 84.00 116 GLN A C 1
ATOM 900 O O . GLN A 1 116 ? 18.408 -1.420 -7.642 1.00 84.00 116 GLN A O 1
ATOM 905 N N . LYS A 1 117 ? 18.094 -0.066 -5.873 1.00 83.50 117 LYS A N 1
ATOM 906 C CA . LYS A 1 117 ? 16.897 -0.757 -5.362 1.00 83.50 117 LYS A CA 1
ATOM 907 C C . LYS A 1 117 ? 15.767 -0.815 -6.392 1.00 83.50 117 LYS A C 1
ATOM 909 O O . LYS A 1 117 ? 15.095 -1.833 -6.515 1.00 83.50 117 LYS A O 1
ATOM 914 N N . ALA A 1 118 ? 15.567 0.252 -7.165 1.00 84.75 118 ALA A N 1
ATOM 915 C CA . ALA A 1 118 ? 14.577 0.277 -8.236 1.00 84.75 118 ALA A CA 1
ATOM 916 C C . ALA A 1 118 ? 14.922 -0.716 -9.359 1.00 84.75 118 ALA A C 1
ATOM 918 O O . ALA 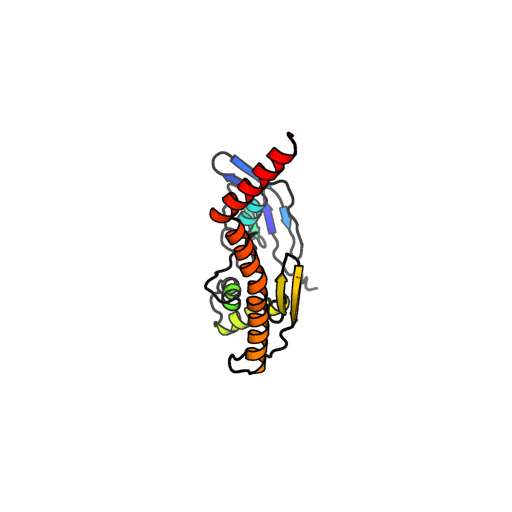A 1 118 ? 14.033 -1.401 -9.861 1.00 84.75 118 ALA A O 1
ATOM 919 N N . ARG A 1 119 ? 16.205 -0.856 -9.725 1.00 84.00 119 ARG A N 1
ATOM 920 C CA . ARG A 1 119 ? 16.650 -1.883 -10.685 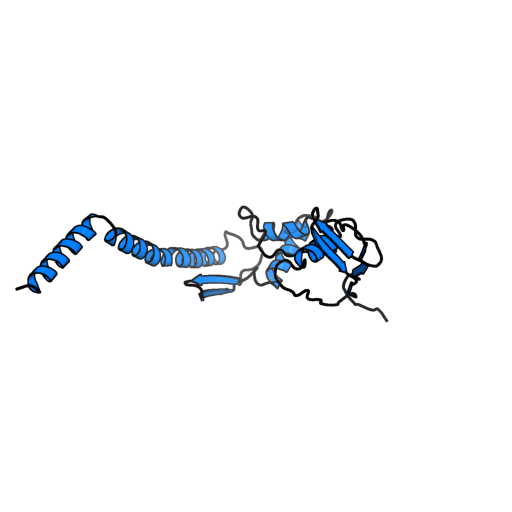1.00 84.00 119 ARG A CA 1
ATOM 921 C C . ARG A 1 119 ? 16.458 -3.296 -10.151 1.00 84.00 119 ARG A C 1
ATOM 923 O O . ARG A 1 119 ? 15.966 -4.139 -10.889 1.00 84.00 119 ARG A O 1
ATOM 930 N N . GLU A 1 120 ? 16.809 -3.541 -8.893 1.00 82.94 120 GLU A N 1
ATOM 931 C CA . GLU A 1 120 ? 16.593 -4.836 -8.233 1.00 82.94 120 GLU A CA 1
ATOM 932 C C . GLU A 1 120 ? 15.100 -5.194 -8.201 1.00 82.94 120 GLU A C 1
ATOM 934 O O . GLU A 1 120 ? 14.723 -6.308 -8.557 1.00 82.94 120 GLU A O 1
ATOM 939 N N . GLY A 1 121 ? 14.239 -4.227 -7.866 1.00 80.94 121 GLY A N 1
ATOM 940 C CA . GLY A 1 121 ? 12.787 -4.391 -7.899 1.00 80.94 121 GLY A CA 1
ATOM 941 C C . GLY A 1 121 ? 12.240 -4.663 -9.302 1.00 80.94 121 GLY A C 1
ATOM 942 O O . GLY A 1 121 ? 11.374 -5.513 -9.463 1.00 80.94 121 GLY A O 1
ATOM 943 N N . LEU A 1 122 ? 12.758 -3.993 -10.337 1.00 81.00 122 LEU A N 1
ATOM 944 C CA . LEU A 1 122 ? 12.387 -4.280 -11.728 1.00 81.00 122 LEU A CA 1
ATOM 945 C C . LEU A 1 122 ? 12.865 -5.664 -12.185 1.00 81.00 122 LEU A C 1
ATOM 947 O O . LEU A 1 122 ? 12.162 -6.330 -12.944 1.00 81.00 122 LEU A O 1
ATOM 951 N N . ALA A 1 123 ? 14.038 -6.104 -11.729 1.00 75.00 123 ALA A N 1
ATOM 952 C CA . ALA A 1 123 ? 14.572 -7.425 -12.040 1.00 75.00 123 ALA A CA 1
ATOM 953 C C . ALA A 1 123 ? 13.747 -8.537 -11.379 1.00 75.00 123 ALA A C 1
ATOM 955 O O . ALA A 1 123 ? 13.426 -9.524 -12.037 1.00 75.00 123 ALA A O 1
ATOM 956 N N . SER A 1 124 ? 13.327 -8.357 -10.122 1.00 70.75 124 SER A N 1
ATOM 957 C CA . SER A 1 124 ? 12.534 -9.362 -9.400 1.00 70.75 124 SER A CA 1
ATOM 958 C C . SER A 1 124 ? 11.148 -9.602 -10.007 1.00 70.75 124 SER A C 1
ATOM 960 O O . SER A 1 124 ? 10.620 -10.707 -9.895 1.00 70.75 124 SER A O 1
ATOM 962 N N . VAL A 1 125 ? 10.580 -8.606 -10.695 1.00 69.25 125 VAL A N 1
ATOM 963 C CA . VAL A 1 125 ? 9.304 -8.726 -11.428 1.00 69.25 125 VAL A CA 1
ATOM 964 C C . VAL A 1 125 ? 9.485 -9.006 -12.927 1.00 69.25 125 VAL A C 1
ATOM 966 O O . VAL A 1 125 ? 8.515 -8.977 -13.680 1.00 69.25 125 VAL A O 1
ATOM 969 N N . GLY A 1 126 ? 10.717 -9.252 -13.388 1.00 63.09 126 GLY A N 1
ATOM 970 C CA . GLY A 1 126 ? 11.023 -9.573 -14.788 1.00 63.09 126 GLY A CA 1
ATOM 971 C C . GLY A 1 126 ? 10.909 -8.401 -15.773 1.00 63.09 126 GLY A C 1
ATOM 972 O O . GLY A 1 126 ? 11.086 -8.599 -16.972 1.00 63.09 126 GLY A O 1
ATOM 973 N N . LEU A 1 127 ? 10.658 -7.179 -15.291 1.00 65.50 127 LEU A N 1
ATOM 974 C CA . LEU A 1 127 ? 10.556 -5.965 -16.113 1.00 65.50 127 LEU A CA 1
ATOM 975 C C . LEU A 1 127 ? 11.920 -5.360 -16.468 1.00 65.50 127 LEU A C 1
ATOM 977 O O . LEU A 1 127 ? 11.995 -4.467 -17.312 1.00 65.50 127 LEU A O 1
ATOM 981 N N . ALA A 1 128 ? 13.005 -5.819 -15.840 1.00 59.69 128 ALA A N 1
ATOM 982 C CA . ALA A 1 128 ? 14.346 -5.394 -16.221 1.00 59.69 128 ALA A CA 1
ATOM 983 C C . ALA A 1 128 ? 14.759 -5.975 -17.581 1.00 59.69 128 ALA A C 1
ATOM 985 O O . ALA A 1 128 ? 15.335 -5.245 -18.386 1.00 59.69 128 ALA A O 1
ATOM 986 N N . ASP A 1 129 ? 14.424 -7.239 -17.865 1.00 65.56 129 ASP A N 1
ATOM 987 C CA . ASP A 1 129 ? 15.113 -8.064 -18.870 1.00 65.56 129 ASP A CA 1
ATOM 988 C C . ASP A 1 129 ? 14.175 -8.769 -19.853 1.00 65.56 129 ASP A C 1
ATOM 990 O O . ASP A 1 129 ? 14.548 -9.778 -20.443 1.00 65.56 129 ASP A O 1
ATOM 994 N N . ARG A 1 130 ? 12.947 -8.280 -20.047 1.00 67.12 130 ARG A N 1
ATOM 995 C CA . ARG A 1 130 ? 11.978 -8.950 -20.921 1.00 67.12 130 ARG A CA 1
ATOM 996 C C . ARG A 1 130 ? 11.099 -7.949 -21.657 1.00 67.12 130 ARG A C 1
ATOM 998 O O . ARG A 1 130 ? 10.576 -7.016 -21.055 1.00 67.12 130 ARG A O 1
ATOM 1005 N N . VAL A 1 131 ? 10.939 -8.146 -22.961 1.00 70.88 131 VAL A N 1
ATOM 1006 C CA . VAL A 1 131 ? 10.000 -7.396 -23.797 1.00 70.88 131 VAL A CA 1
ATOM 1007 C C . VAL A 1 131 ? 8.880 -8.336 -24.201 1.00 70.88 131 VAL A C 1
ATOM 1009 O O . VAL A 1 131 ? 9.129 -9.366 -24.823 1.00 70.88 131 VAL A O 1
ATOM 1012 N N . ILE A 1 132 ? 7.653 -7.961 -23.848 1.00 68.06 132 ILE A N 1
ATOM 1013 C CA . ILE A 1 132 ? 6.440 -8.669 -24.243 1.00 68.06 132 ILE A CA 1
ATOM 1014 C C . ILE A 1 132 ? 5.656 -7.743 -25.170 1.00 68.06 132 ILE A C 1
ATOM 1016 O O . ILE A 1 132 ? 5.327 -6.621 -24.786 1.00 68.06 132 ILE A O 1
ATOM 1020 N N . LEU A 1 133 ? 5.370 -8.206 -26.385 1.00 69.25 133 LEU A N 1
ATOM 1021 C CA . LEU A 1 133 ? 4.460 -7.547 -27.315 1.00 69.25 133 LEU A CA 1
ATOM 1022 C C . LEU A 1 133 ? 3.129 -8.291 -27.300 1.00 69.25 133 LEU A C 1
ATOM 1024 O O . LEU A 1 133 ? 3.097 -9.502 -27.524 1.00 69.25 133 LEU A O 1
ATOM 1028 N N . ILE A 1 134 ? 2.046 -7.563 -27.051 1.00 68.31 134 ILE A N 1
ATOM 1029 C CA . ILE A 1 134 ? 0.685 -8.092 -27.129 1.00 68.31 134 ILE A CA 1
ATOM 1030 C C . ILE A 1 134 ? 0.078 -7.660 -28.465 1.00 68.31 134 ILE A C 1
ATOM 1032 O O . ILE A 1 134 ? 0.111 -6.480 -28.806 1.00 68.31 134 ILE A O 1
ATOM 1036 N N . GLU A 1 135 ? -0.470 -8.619 -29.203 1.00 66.50 135 GLU A N 1
ATOM 1037 C CA . GLU A 1 135 ? -1.079 -8.466 -30.525 1.00 66.50 135 GLU A CA 1
ATOM 1038 C C . GLU A 1 135 ? -2.410 -9.226 -30.512 1.00 66.50 135 GLU A C 1
ATOM 1040 O O . GLU A 1 135 ? -2.450 -10.383 -30.098 1.00 66.50 135 GLU A O 1
ATOM 1045 N N . ASP A 1 136 ? -3.512 -8.565 -30.878 1.00 69.62 136 ASP A N 1
ATOM 1046 C CA . ASP A 1 136 ? -4.866 -9.152 -30.894 1.00 69.62 136 ASP A CA 1
ATOM 1047 C C . ASP A 1 136 ? -5.273 -9.853 -29.579 1.00 69.62 136 ASP A C 1
ATOM 1049 O O . ASP A 1 136 ? -5.940 -10.887 -29.559 1.00 69.62 136 ASP A O 1
ATOM 1053 N N . GLY A 1 137 ? -4.846 -9.287 -28.443 1.00 65.25 137 GLY A N 1
ATOM 1054 C CA . GLY A 1 137 ? -5.121 -9.833 -27.109 1.00 65.25 137 GLY A CA 1
ATOM 1055 C C . GLY A 1 137 ? -4.285 -11.062 -26.731 1.00 65.25 137 GLY A C 1
ATOM 1056 O O . GLY A 1 137 ? -4.532 -11.658 -25.684 1.00 65.25 137 GLY A O 1
ATOM 1057 N N . GLN A 1 138 ? -3.288 -11.432 -27.539 1.00 58.66 138 GLN A N 1
ATOM 1058 C CA . GLN A 1 138 ? -2.374 -12.552 -27.301 1.00 58.66 138 GLN A CA 1
ATOM 1059 C C . GLN A 1 138 ? -0.917 -12.078 -27.243 1.00 58.66 138 GLN A C 1
ATOM 1061 O O . GLN A 1 138 ? -0.573 -11.014 -27.746 1.00 58.66 138 GLN A O 1
ATOM 1066 N N . VAL A 1 139 ? -0.029 -12.858 -26.623 1.00 70.25 139 VAL A N 1
ATOM 1067 C CA . VAL A 1 139 ? 1.410 -12.550 -26.612 1.00 70.25 139 VAL A CA 1
ATOM 1068 C C . VAL A 1 139 ? 2.008 -12.900 -27.979 1.00 70.25 139 VAL A C 1
ATOM 1070 O O . VAL A 1 139 ? 2.216 -14.070 -28.287 1.00 70.25 139 VAL A O 1
ATOM 1073 N N . GLY A 1 140 ? 2.277 -11.882 -28.798 1.00 66.75 140 GLY A N 1
ATOM 1074 C CA . GLY A 1 140 ? 2.831 -12.010 -30.151 1.00 66.75 140 GLY A CA 1
ATOM 1075 C C . GLY A 1 140 ? 4.363 -11.948 -30.227 1.00 66.75 140 GLY A C 1
ATOM 1076 O O . GLY A 1 140 ? 4.969 -12.350 -31.228 1.00 66.75 140 GLY A O 1
ATOM 1077 N N . LEU A 1 141 ? 5.016 -11.469 -29.163 1.00 72.31 141 LEU A N 1
ATOM 1078 C CA . LEU A 1 141 ? 6.468 -11.534 -28.990 1.00 72.31 141 LEU A CA 1
ATOM 1079 C C . LEU A 1 141 ? 6.813 -11.616 -27.506 1.00 72.31 141 LEU A C 1
ATOM 1081 O O . LEU A 1 141 ? 6.273 -10.864 -26.702 1.00 72.31 141 LEU A O 1
ATOM 1085 N N . ASP A 1 142 ? 7.758 -12.481 -27.167 1.00 75.38 142 ASP A N 1
ATOM 1086 C CA . ASP A 1 142 ? 8.301 -12.604 -25.821 1.00 75.38 142 ASP A CA 1
ATOM 1087 C C . ASP A 1 142 ? 9.817 -12.796 -25.932 1.00 75.38 142 ASP A C 1
ATOM 1089 O O . ASP A 1 142 ? 10.295 -13.869 -26.305 1.00 75.38 142 ASP A O 1
ATOM 1093 N N . VAL A 1 143 ? 10.571 -11.719 -25.706 1.00 71.06 143 VAL A N 1
ATOM 1094 C CA . VAL A 1 143 ? 12.022 -11.690 -25.916 1.00 71.06 143 VAL A CA 1
ATOM 1095 C C . VAL A 1 143 ? 12.738 -11.340 -24.613 1.00 71.06 143 VAL A C 1
ATOM 1097 O O . VAL A 1 143 ? 12.514 -10.252 -24.071 1.00 71.06 143 VAL A O 1
ATOM 1100 N N . PRO A 1 144 ? 13.642 -12.205 -24.119 1.00 63.41 144 PRO A N 1
ATOM 1101 C CA . PRO A 1 144 ? 14.560 -11.840 -23.052 1.00 63.41 144 PRO A CA 1
ATOM 1102 C C . PRO A 1 144 ? 15.632 -10.868 -23.572 1.00 63.41 144 PRO A C 1
ATOM 1104 O O . PRO A 1 144 ? 16.235 -11.073 -24.625 1.00 63.41 144 PRO A O 1
ATOM 1107 N N . ILE A 1 145 ? 15.900 -9.805 -22.819 1.00 68.81 145 ILE A N 1
ATOM 1108 C CA . ILE A 1 145 ? 16.905 -8.782 -23.109 1.00 68.81 145 ILE A CA 1
ATOM 1109 C C . ILE A 1 145 ? 18.166 -9.091 -22.304 1.00 68.81 145 ILE A C 1
ATOM 1111 O O . ILE A 1 145 ? 18.416 -8.518 -21.245 1.00 68.81 145 ILE A O 1
ATOM 1115 N N . ASN A 1 146 ? 18.998 -9.974 -22.850 1.00 66.19 146 ASN A N 1
ATOM 1116 C CA . ASN A 1 146 ? 20.273 -10.380 -22.252 1.00 66.19 146 ASN A CA 1
ATOM 1117 C C . ASN A 1 146 ? 21.392 -9.359 -22.531 1.00 66.19 146 ASN A C 1
ATOM 1119 O O . ASN A 1 146 ? 22.436 -9.693 -23.090 1.00 66.19 146 ASN A O 1
ATOM 1123 N N . LEU A 1 147 ? 21.165 -8.090 -22.178 1.00 64.12 147 LEU A N 1
ATOM 1124 C CA . LEU A 1 147 ? 22.152 -7.017 -22.318 1.00 64.12 147 LEU A CA 1
ATOM 1125 C C . LEU A 1 147 ? 22.664 -6.567 -20.943 1.00 64.12 147 LEU A C 1
ATOM 1127 O O . LEU A 1 147 ? 21.844 -6.289 -20.065 1.00 64.12 147 LEU A O 1
ATOM 1131 N N . PRO A 1 148 ? 23.993 -6.436 -20.752 1.00 56.59 148 PRO A N 1
ATOM 1132 C CA . PRO A 1 148 ? 24.564 -6.035 -19.473 1.00 56.59 148 PRO A CA 1
ATOM 1133 C C . PRO A 1 148 ? 24.149 -4.609 -19.090 1.00 56.59 148 PRO A C 1
ATOM 1135 O O . PRO A 1 148 ? 24.018 -3.715 -19.932 1.00 56.59 148 PRO A O 1
ATOM 1138 N N . HIS A 1 149 ? 23.958 -4.393 -17.791 1.00 53.41 149 HIS A N 1
ATOM 1139 C CA . HIS A 1 149 ? 23.654 -3.084 -17.220 1.00 53.41 149 HIS A CA 1
ATOM 1140 C C . HIS A 1 149 ? 24.950 -2.330 -16.859 1.00 53.41 149 HIS A C 1
ATOM 1142 O O . HIS A 1 149 ? 25.871 -2.955 -16.337 1.00 53.41 149 HIS A O 1
ATOM 1148 N N . PRO A 1 150 ? 25.028 -0.994 -17.051 1.00 56.44 150 PRO A N 1
ATOM 1149 C CA . PRO A 1 150 ? 24.021 -0.112 -17.648 1.00 56.44 150 PRO A CA 1
ATOM 1150 C C . PRO A 1 150 ? 23.982 -0.215 -19.184 1.00 56.44 150 PRO A C 1
ATOM 1152 O O . PRO A 1 150 ? 25.016 -0.166 -19.846 1.00 56.44 150 PRO A O 1
ATOM 1155 N N . ARG A 1 151 ? 22.775 -0.282 -19.762 1.00 64.00 151 ARG A N 1
ATOM 1156 C CA . ARG A 1 151 ? 22.584 -0.333 -21.222 1.00 64.00 151 ARG A CA 1
ATOM 1157 C C . ARG A 1 151 ? 23.029 0.985 -21.856 1.00 64.00 151 ARG A C 1
ATOM 1159 O O . ARG A 1 151 ? 22.460 2.039 -21.568 1.00 64.00 151 ARG A O 1
ATOM 1166 N N . GLN A 1 152 ? 24.042 0.934 -22.714 1.00 59.25 152 GLN A N 1
ATOM 1167 C CA . GLN A 1 152 ? 24.551 2.107 -23.420 1.00 59.25 152 GLN A CA 1
ATOM 1168 C C . GLN A 1 152 ? 23.875 2.235 -24.785 1.00 59.25 152 GLN A C 1
ATOM 1170 O O . GLN A 1 152 ? 23.873 1.285 -25.562 1.00 59.25 152 GLN A O 1
ATOM 1175 N N . ARG A 1 153 ? 23.345 3.423 -25.108 1.00 54.84 153 ARG A N 1
ATOM 1176 C CA . ARG A 1 153 ? 22.683 3.675 -26.404 1.00 54.84 153 ARG A CA 1
ATOM 1177 C C . ARG A 1 153 ? 23.610 3.470 -27.608 1.00 54.84 153 ARG A C 1
ATOM 1179 O O . ARG A 1 153 ? 23.124 3.120 -28.672 1.00 54.84 153 ARG A O 1
ATOM 1186 N N . GLY A 1 154 ? 24.919 3.660 -27.429 1.00 62.25 154 GLY A N 1
ATOM 1187 C CA . GLY A 1 154 ? 25.930 3.400 -28.459 1.00 62.25 154 GLY A CA 1
ATOM 1188 C C . GLY A 1 154 ? 26.311 1.924 -28.623 1.00 62.25 154 GLY A C 1
ATOM 1189 O O . GLY A 1 154 ? 27.140 1.614 -29.470 1.00 62.25 154 GLY A O 1
ATOM 1190 N N . ASN A 1 155 ? 25.750 1.010 -27.822 1.00 72.50 155 ASN A N 1
ATOM 1191 C CA . ASN A 1 155 ? 26.008 -0.419 -27.969 1.00 72.50 155 ASN A CA 1
ATOM 1192 C C . ASN A 1 155 ? 25.287 -0.949 -29.231 1.00 72.50 155 ASN A C 1
ATOM 1194 O O . ASN A 1 155 ? 24.057 -0.858 -29.295 1.00 72.50 155 ASN A O 1
ATOM 1198 N N . PRO A 1 156 ? 26.005 -1.540 -30.205 1.00 76.25 156 PRO A N 1
ATOM 1199 C CA . PRO A 1 156 ? 25.405 -2.004 -31.459 1.00 76.25 156 PRO A CA 1
ATOM 1200 C C . PRO A 1 156 ? 24.315 -3.064 -31.263 1.00 76.25 156 PRO A C 1
ATOM 1202 O O . PRO A 1 156 ? 23.302 -3.046 -31.955 1.00 76.25 156 PRO A O 1
ATOM 1205 N N . THR A 1 157 ? 24.483 -3.959 -30.286 1.00 72.00 157 THR A N 1
ATOM 1206 C CA . THR A 1 157 ? 23.502 -5.003 -29.961 1.00 72.00 157 THR A CA 1
ATOM 1207 C C . THR A 1 157 ? 22.229 -4.403 -29.369 1.00 72.00 157 THR A C 1
ATOM 1209 O O . THR A 1 157 ? 21.129 -4.838 -29.703 1.00 72.00 157 THR A O 1
ATOM 1212 N N . PHE A 1 158 ? 22.356 -3.370 -28.529 1.00 69.38 158 PHE A N 1
ATOM 1213 C CA . PHE A 1 158 ? 21.206 -2.627 -28.009 1.00 69.38 158 PHE A CA 1
ATOM 1214 C C . PHE A 1 158 ? 20.455 -1.905 -29.131 1.00 69.38 158 PHE A C 1
ATOM 1216 O O . PHE A 1 158 ? 19.239 -2.044 -29.227 1.00 69.38 158 PHE A O 1
ATOM 1223 N N . ALA A 1 159 ? 21.175 -1.179 -29.993 1.00 70.12 159 ALA A N 1
ATOM 1224 C CA . ALA A 1 159 ? 20.586 -0.455 -31.117 1.00 70.12 159 ALA A CA 1
ATOM 1225 C C . ALA A 1 159 ? 19.826 -1.400 -32.059 1.00 70.12 159 ALA A C 1
ATOM 1227 O O . ALA A 1 159 ? 18.662 -1.148 -32.355 1.00 70.12 159 ALA A O 1
ATOM 1228 N N . LYS A 1 160 ? 20.440 -2.534 -32.419 1.00 74.75 160 LYS A N 1
ATOM 1229 C CA . LYS A 1 160 ? 19.813 -3.571 -33.245 1.00 74.75 160 LYS A CA 1
ATOM 1230 C C . LYS A 1 160 ? 18.562 -4.170 -32.596 1.00 74.75 160 LYS A C 1
ATOM 1232 O O . LYS A 1 160 ? 17.535 -4.290 -33.244 1.00 74.75 160 LYS A O 1
ATOM 1237 N N . THR A 1 161 ? 18.615 -4.485 -31.299 1.00 74.50 161 THR A N 1
ATOM 1238 C CA . THR A 1 161 ? 17.452 -5.032 -30.573 1.00 74.50 161 THR A CA 1
ATOM 1239 C C . THR A 1 161 ? 16.281 -4.043 -30.561 1.00 74.50 161 THR A C 1
ATOM 1241 O O . THR A 1 161 ? 15.131 -4.437 -30.731 1.00 74.50 161 THR A O 1
ATOM 1244 N N . VAL A 1 162 ? 16.560 -2.748 -30.370 1.00 71.00 162 VAL A N 1
ATOM 1245 C CA . VAL A 1 162 ? 15.534 -1.695 -30.429 1.00 71.00 162 VAL A CA 1
ATOM 1246 C C . VAL A 1 162 ? 14.988 -1.546 -31.847 1.00 71.00 162 VAL A C 1
ATOM 1248 O O . VAL A 1 162 ? 13.778 -1.432 -32.009 1.00 71.00 162 VAL A O 1
ATOM 1251 N N . GLU A 1 163 ? 15.852 -1.568 -32.860 1.00 72.75 163 GLU A N 1
ATOM 1252 C CA . GLU A 1 163 ? 15.457 -1.499 -34.266 1.00 72.75 163 GLU A CA 1
ATOM 1253 C C . GLU A 1 163 ? 14.535 -2.662 -34.653 1.00 72.75 163 GLU A C 1
ATOM 1255 O O . GLU A 1 163 ? 13.454 -2.415 -35.180 1.00 72.75 163 GLU A O 1
ATOM 1260 N N . ASP A 1 164 ? 14.889 -3.900 -34.300 1.00 73.88 164 ASP A N 1
ATOM 1261 C CA . ASP A 1 164 ? 14.079 -5.095 -34.570 1.00 73.88 164 ASP A CA 1
ATOM 1262 C C . ASP A 1 164 ? 12.692 -5.005 -33.899 1.00 73.88 164 ASP A C 1
ATOM 1264 O O . ASP A 1 164 ? 11.665 -5.329 -34.504 1.00 73.88 164 ASP A O 1
ATOM 1268 N N . LEU A 1 165 ? 12.636 -4.513 -32.654 1.00 76.62 165 LEU A N 1
ATOM 1269 C CA . LEU A 1 165 ? 11.382 -4.302 -31.921 1.00 76.62 165 LEU A CA 1
ATOM 1270 C C . LEU A 1 165 ? 10.520 -3.207 -32.558 1.00 76.62 165 LEU A C 1
ATOM 1272 O O . LEU A 1 165 ? 9.316 -3.394 -32.739 1.00 76.62 165 LEU A O 1
ATOM 1276 N N . VAL A 1 166 ? 11.127 -2.074 -32.914 1.00 72.88 166 VAL A N 1
ATOM 1277 C CA . VAL A 1 166 ? 10.437 -0.944 -33.547 1.00 72.88 166 VAL A CA 1
ATOM 1278 C C . VAL A 1 166 ? 9.951 -1.321 -34.944 1.00 72.88 166 VAL A C 1
ATOM 1280 O O . VAL A 1 166 ? 8.809 -1.023 -35.274 1.00 72.88 166 VAL A O 1
ATOM 1283 N N . GLN A 1 167 ? 10.745 -2.030 -35.749 1.00 73.50 167 GLN A N 1
ATOM 1284 C CA . GLN A 1 167 ? 10.305 -2.519 -37.056 1.00 73.50 167 GLN A CA 1
ATOM 1285 C C . GLN A 1 167 ? 9.143 -3.501 -36.938 1.00 73.50 167 GLN A C 1
ATOM 1287 O O . GLN A 1 167 ? 8.244 -3.478 -37.770 1.00 73.50 167 GLN A O 1
ATOM 1292 N N . ARG A 1 168 ? 9.107 -4.339 -35.900 1.00 71.75 168 ARG A N 1
ATOM 1293 C CA . ARG A 1 168 ? 7.987 -5.262 -35.686 1.00 71.75 168 ARG A CA 1
ATOM 1294 C C . ARG A 1 168 ? 6.716 -4.543 -35.221 1.00 71.75 168 ARG A C 1
ATOM 1296 O O . ARG A 1 168 ? 5.632 -4.880 -35.688 1.00 71.75 168 ARG A O 1
ATOM 1303 N N . LEU A 1 169 ? 6.864 -3.508 -34.391 1.00 68.06 169 LEU A N 1
ATOM 1304 C CA . LEU A 1 169 ? 5.783 -2.604 -33.976 1.00 68.06 169 LEU A CA 1
ATOM 1305 C C . LEU A 1 169 ? 5.218 -1.777 -35.148 1.00 68.06 169 LEU A C 1
ATOM 1307 O O . LEU A 1 169 ? 4.003 -1.676 -35.316 1.00 68.06 169 LEU A O 1
ATOM 1311 N N . LEU A 1 170 ? 6.098 -1.200 -35.971 1.00 71.25 170 LEU A N 1
ATOM 1312 C CA . LEU A 1 170 ? 5.742 -0.330 -37.100 1.00 71.25 170 LEU A CA 1
ATOM 1313 C C . LEU A 1 170 ? 5.368 -1.116 -38.369 1.00 71.25 170 LEU A C 1
ATOM 1315 O O . LEU A 1 170 ? 4.593 -0.653 -39.201 1.00 71.25 170 LEU A O 1
ATOM 1319 N N . GLY A 1 171 ? 5.907 -2.322 -38.534 1.00 58.31 171 GLY A N 1
ATOM 1320 C CA . GLY A 1 171 ? 5.657 -3.196 -39.680 1.00 58.31 171 GLY A CA 1
ATOM 1321 C C . GLY A 1 171 ? 4.272 -3.836 -39.654 1.00 58.31 171 GLY A C 1
ATOM 1322 O O . GLY A 1 171 ? 3.704 -4.099 -40.711 1.00 58.31 171 GLY A O 1
ATOM 1323 N N . LYS A 1 172 ? 3.688 -4.027 -38.465 1.00 53.38 172 LYS A N 1
ATOM 1324 C CA . LYS A 1 172 ? 2.314 -4.533 -38.309 1.00 53.38 172 LYS A CA 1
ATOM 1325 C C . LYS A 1 172 ? 1.244 -3.448 -38.339 1.00 53.38 172 LYS A C 1
ATOM 1327 O O . LYS A 1 172 ? 0.093 -3.748 -38.642 1.00 53.38 172 LYS A O 1
ATOM 1332 N N . THR A 1 173 ? 1.608 -2.181 -38.138 1.00 45.75 173 THR A N 1
ATOM 1333 C CA . THR A 1 173 ? 0.662 -1.066 -38.307 1.00 45.75 173 THR A CA 1
ATOM 1334 C C . THR A 1 173 ? 0.239 -0.873 -39.766 1.00 45.75 173 THR A C 1
ATOM 1336 O O . THR A 1 173 ? -0.839 -0.339 -39.989 1.00 45.75 173 THR A O 1
ATOM 1339 N N . LYS A 1 174 ? 0.990 -1.379 -40.761 1.00 41.53 174 LYS A N 1
ATOM 1340 C CA . LYS A 1 174 ? 0.547 -1.359 -42.170 1.00 41.53 174 LYS A CA 1
ATOM 1341 C C . LYS A 1 174 ? -0.727 -2.178 -42.414 1.00 41.53 174 LYS A C 1
ATOM 1343 O O . LYS A 1 174 ? -1.632 -1.678 -43.061 1.00 41.53 174 LYS A O 1
ATOM 1348 N N . GLN A 1 175 ? -0.868 -3.369 -41.823 1.00 44.47 175 GLN A N 1
ATOM 1349 C CA . GLN A 1 175 ? -2.096 -4.166 -41.989 1.00 44.47 175 GLN A CA 1
ATOM 1350 C C . GLN A 1 175 ? -3.301 -3.606 -41.217 1.00 44.47 175 GLN A C 1
ATOM 1352 O O . GLN A 1 175 ? -4.429 -3.801 -41.653 1.00 44.47 175 GLN A O 1
ATOM 1357 N N . GLY A 1 176 ? -3.088 -2.899 -40.102 1.00 44.09 176 GLY A N 1
ATOM 1358 C CA . GLY A 1 176 ? -4.169 -2.211 -39.381 1.00 44.09 176 GLY A CA 1
ATOM 1359 C C . GLY A 1 176 ? -4.625 -0.927 -40.081 1.00 44.09 176 GLY A C 1
ATOM 1360 O O . GLY A 1 176 ? -5.820 -0.693 -40.222 1.00 44.09 176 GLY A O 1
ATOM 1361 N N . TYR A 1 177 ? -3.670 -0.139 -40.584 1.00 41.25 177 TYR A N 1
ATOM 1362 C CA . TYR A 1 177 ? -3.928 1.144 -41.241 1.00 41.25 177 TYR A CA 1
ATOM 1363 C C . TYR A 1 177 ? -4.516 0.983 -42.650 1.00 41.25 177 TYR A C 1
ATOM 1365 O O . TYR A 1 177 ? -5.397 1.751 -43.029 1.00 41.25 177 TYR A O 1
ATOM 1373 N N . ASP A 1 178 ? -4.085 -0.031 -43.409 1.00 48.00 178 ASP A N 1
ATOM 1374 C CA . ASP A 1 178 ? -4.642 -0.316 -44.739 1.00 48.00 178 ASP A CA 1
ATOM 1375 C C . ASP A 1 178 ? -6.062 -0.898 -44.641 1.00 48.00 178 ASP A C 1
ATOM 1377 O O . ASP A 1 178 ? -6.913 -0.555 -45.456 1.00 48.00 178 ASP A O 1
ATOM 1381 N N . ARG A 1 179 ? -6.368 -1.678 -43.590 1.00 46.59 179 ARG A N 1
ATOM 1382 C CA . ARG A 1 179 ? -7.712 -2.234 -43.349 1.00 46.59 179 ARG A CA 1
ATOM 1383 C C . ARG A 1 179 ? -8.703 -1.171 -42.868 1.00 46.59 179 ARG A C 1
ATOM 1385 O O . ARG A 1 179 ? -9.840 -1.167 -43.324 1.00 46.59 179 ARG A O 1
ATOM 1392 N N . GLU A 1 180 ? -8.278 -0.240 -42.007 1.00 45.69 180 GLU A N 1
ATOM 1393 C CA . GLU A 1 180 ? -9.079 0.943 -41.647 1.00 45.69 180 GLU A CA 1
ATOM 1394 C C . GLU A 1 180 ? -9.265 1.899 -42.835 1.00 45.69 180 GLU A C 1
ATOM 1396 O O . GLU A 1 180 ? -10.350 2.455 -42.985 1.00 45.69 180 GLU A O 1
ATOM 1401 N N . LYS A 1 181 ? -8.266 2.054 -43.720 1.00 46.81 181 LYS A N 1
ATOM 1402 C CA . LYS A 1 181 ? -8.412 2.826 -44.968 1.00 46.81 181 LYS A CA 1
ATOM 1403 C C . LYS A 1 181 ? -9.316 2.154 -45.997 1.00 46.81 181 LYS A C 1
ATOM 1405 O O . LYS A 1 181 ? -10.090 2.865 -46.624 1.00 46.81 181 LYS A O 1
ATOM 1410 N N . GLU A 1 182 ? -9.255 0.833 -46.173 1.00 47.03 182 GLU A N 1
ATOM 1411 C CA . GLU A 1 182 ? -10.189 0.092 -47.038 1.00 47.03 182 GLU A CA 1
ATOM 1412 C C . GLU A 1 182 ? -11.618 0.172 -46.493 1.00 47.03 182 GLU A C 1
ATOM 1414 O O . GLU A 1 182 ? -12.537 0.486 -47.242 1.00 47.03 182 GLU A O 1
ATOM 1419 N N . LEU A 1 183 ? -11.814 -0.014 -45.183 1.00 49.78 183 LEU A N 1
ATOM 1420 C CA . LEU A 1 183 ? -13.126 0.139 -44.541 1.00 49.78 183 LEU A CA 1
ATOM 1421 C C . LEU A 1 183 ? -13.649 1.585 -44.625 1.00 49.78 183 LEU A C 1
ATOM 1423 O O . LEU A 1 183 ? -14.841 1.784 -44.843 1.00 49.78 183 LEU A O 1
ATOM 1427 N N . ALA A 1 184 ? -12.775 2.590 -44.509 1.00 48.78 184 ALA A N 1
ATOM 1428 C CA . ALA A 1 184 ? -13.139 3.999 -44.667 1.00 48.78 184 ALA A CA 1
ATOM 1429 C C . ALA A 1 184 ? -13.395 4.405 -46.133 1.00 48.78 184 ALA A C 1
ATOM 1431 O O . ALA A 1 184 ? -14.248 5.253 -46.376 1.00 48.78 184 ALA A O 1
ATOM 1432 N N . ALA A 1 185 ? -12.708 3.794 -47.106 1.00 49.53 185 ALA A N 1
ATOM 1433 C CA . ALA A 1 185 ? -12.917 4.024 -48.541 1.00 49.53 185 ALA A CA 1
ATOM 1434 C C . ALA A 1 185 ? -14.201 3.358 -49.062 1.00 49.53 185 ALA A C 1
ATOM 1436 O O . ALA A 1 185 ? -14.858 3.883 -49.955 1.00 49.53 185 ALA A O 1
ATOM 1437 N N . VAL A 1 186 ? -14.604 2.229 -48.476 1.00 51.09 186 VAL A N 1
ATOM 1438 C CA . VAL A 1 186 ? -15.913 1.605 -48.743 1.00 51.09 186 VAL A CA 1
ATOM 1439 C C . VAL A 1 186 ? -17.056 2.417 -48.105 1.00 51.09 186 VAL A C 1
ATOM 1441 O O . VAL A 1 186 ? -18.184 2.379 -48.587 1.00 51.09 186 VAL A O 1
ATOM 1444 N N . ALA A 1 187 ? -16.770 3.181 -47.045 1.00 49.97 187 ALA A N 1
ATOM 1445 C CA . ALA A 1 187 ? -17.738 4.009 -46.324 1.00 49.97 187 ALA A CA 1
ATOM 1446 C C . ALA A 1 187 ? -17.866 5.461 -46.837 1.00 49.97 187 ALA A C 1
ATOM 1448 O O . ALA A 1 187 ? -18.666 6.218 -46.284 1.00 49.97 187 ALA A O 1
ATOM 1449 N N . SER A 1 188 ? -17.110 5.875 -47.864 1.00 52.06 188 SER A N 1
ATOM 1450 C CA . SER A 1 188 ? -17.302 7.185 -48.510 1.00 52.06 188 SER A CA 1
ATOM 1451 C C . SER A 1 188 ? -18.513 7.183 -49.453 1.00 52.06 188 SER A C 1
ATOM 1453 O O . SER A 1 188 ? -18.782 6.182 -50.114 1.00 52.06 188 SER A O 1
ATOM 1455 N N . GLU A 1 189 ? -19.233 8.311 -49.507 1.00 51.28 189 GLU A N 1
ATOM 1456 C CA . GLU A 1 189 ? -20.564 8.472 -50.125 1.00 51.28 189 GLU A CA 1
ATOM 1457 C C . GLU A 1 189 ? -20.675 7.994 -51.588 1.00 51.28 189 GLU A C 1
ATOM 1459 O O . GLU A 1 189 ? -21.733 7.489 -51.963 1.00 51.28 189 GLU A O 1
ATOM 1464 N N . ASP A 1 190 ? -19.589 8.015 -52.368 1.00 53.91 190 ASP A N 1
ATOM 1465 C CA . ASP A 1 190 ? -19.565 7.513 -53.755 1.00 53.91 190 ASP A CA 1
ATOM 1466 C C . ASP A 1 190 ? -19.790 5.984 -53.856 1.00 53.91 190 ASP A C 1
ATOM 1468 O O . ASP A 1 190 ? -20.391 5.494 -54.813 1.00 53.91 190 ASP A O 1
ATOM 1472 N N . GLY A 1 191 ? -19.379 5.199 -52.849 1.00 47.94 191 GLY A N 1
ATOM 1473 C CA . GLY A 1 191 ? -19.560 3.737 -52.837 1.00 47.94 191 GLY A CA 1
ATOM 1474 C C . GLY A 1 191 ? -20.989 3.293 -52.493 1.00 47.94 191 GLY A C 1
ATOM 1475 O O . GLY A 1 191 ? -21.430 2.203 -52.873 1.00 47.94 191 GLY A O 1
ATOM 1476 N N . LEU A 1 192 ? -21.752 4.145 -51.802 1.00 46.78 192 LEU A N 1
ATOM 1477 C CA . LEU A 1 192 ? -23.145 3.871 -51.437 1.00 46.78 192 LEU A CA 1
ATOM 1478 C C . LEU A 1 192 ? -24.104 4.078 -52.619 1.00 46.78 192 LEU A C 1
ATOM 1480 O O . LEU A 1 192 ? -25.172 3.462 -52.643 1.00 46.78 192 LEU A O 1
ATOM 1484 N N . GLU A 1 193 ? -23.720 4.880 -53.615 1.00 51.41 193 GLU A N 1
ATOM 1485 C CA . GLU A 1 193 ? -24.523 5.136 -54.816 1.00 51.41 193 GLU A CA 1
ATOM 1486 C C . GLU A 1 193 ? -24.393 4.000 -55.850 1.00 51.41 193 GLU A C 1
ATOM 1488 O O . GLU A 1 193 ? -25.405 3.517 -56.368 1.00 51.41 193 GLU A O 1
ATOM 1493 N N . GLU A 1 194 ? -23.187 3.450 -56.054 1.00 50.38 194 GLU A N 1
ATOM 1494 C CA . GLU A 1 194 ? -22.988 2.233 -56.867 1.00 50.38 194 GLU A CA 1
ATOM 1495 C C . GLU A 1 194 ? -23.662 0.998 -56.248 1.00 50.38 194 GLU A C 1
ATOM 1497 O O . GLU A 1 194 ? -24.221 0.158 -56.961 1.00 50.38 194 GLU A O 1
ATOM 1502 N N . THR A 1 195 ? -23.650 0.891 -54.915 1.00 49.75 195 THR A N 1
ATOM 1503 C CA . THR A 1 195 ? -24.267 -0.241 -54.206 1.00 49.75 195 THR A CA 1
ATOM 1504 C C . THR A 1 195 ? -25.796 -0.142 -54.205 1.00 49.75 195 THR A C 1
ATOM 1506 O O . THR A 1 195 ? -26.468 -1.162 -54.358 1.00 49.75 195 THR A O 1
ATOM 1509 N N . ARG A 1 196 ? -26.366 1.072 -54.122 1.00 53.50 196 ARG A N 1
ATOM 1510 C CA . ARG A 1 196 ? -27.810 1.305 -54.319 1.00 53.50 196 ARG A CA 1
ATOM 1511 C C . ARG A 1 196 ? -28.254 1.003 -55.746 1.00 53.50 196 ARG A C 1
ATOM 1513 O O . ARG A 1 196 ? -29.244 0.304 -55.919 1.00 53.50 196 ARG A O 1
ATOM 1520 N N . THR A 1 197 ? -27.488 1.441 -56.745 1.00 54.56 197 THR A N 1
ATOM 1521 C CA . THR A 1 197 ? -27.815 1.207 -58.161 1.00 54.56 197 THR A CA 1
ATOM 1522 C C . THR A 1 197 ? -27.837 -0.290 -58.490 1.00 54.56 197 THR A C 1
ATOM 1524 O O . THR A 1 197 ? -28.780 -0.776 -59.109 1.00 54.56 197 THR A O 1
ATOM 1527 N N . ARG A 1 198 ? -26.861 -1.063 -57.988 1.00 53.69 198 ARG A N 1
ATOM 1528 C CA . ARG A 1 198 ? -26.839 -2.529 -58.155 1.00 53.69 198 ARG A CA 1
ATOM 1529 C C . ARG A 1 198 ? -27.963 -3.249 -57.406 1.00 53.69 198 ARG A C 1
ATOM 1531 O O . ARG A 1 198 ? -28.426 -4.282 -57.882 1.00 53.69 198 ARG A O 1
ATOM 1538 N N . LEU A 1 199 ? -28.395 -2.736 -56.253 1.00 48.28 199 LEU A N 1
ATOM 1539 C CA . LEU A 1 199 ? -29.497 -3.325 -55.489 1.00 48.28 199 LEU A CA 1
ATOM 1540 C C . LEU A 1 199 ? -30.860 -3.030 -56.141 1.00 48.28 199 LEU A C 1
ATOM 1542 O O . LEU A 1 199 ? -31.705 -3.919 -56.198 1.00 48.28 199 LEU A O 1
ATOM 1546 N N . ASP A 1 200 ? -31.049 -1.833 -56.700 1.00 56.84 200 ASP A N 1
ATOM 1547 C CA . ASP A 1 200 ? -32.269 -1.459 -57.427 1.00 56.84 200 ASP A CA 1
ATOM 1548 C C . ASP A 1 200 ? -32.414 -2.216 -58.760 1.00 56.84 200 ASP A C 1
ATOM 1550 O O . ASP A 1 200 ? -33.530 -2.574 -59.146 1.00 56.84 200 ASP A O 1
ATOM 1554 N N . ASP A 1 201 ? -31.306 -2.518 -59.445 1.00 58.72 201 ASP A N 1
ATOM 1555 C CA . ASP A 1 201 ? -31.314 -3.345 -60.660 1.00 58.72 201 ASP A CA 1
ATOM 1556 C C . ASP A 1 201 ? -31.625 -4.823 -60.361 1.00 58.72 201 ASP A C 1
ATOM 1558 O O . ASP A 1 201 ? -32.343 -5.468 -61.127 1.00 58.72 201 ASP A O 1
ATOM 1562 N N . LEU A 1 202 ? -31.161 -5.350 -59.221 1.00 50.09 202 LEU A N 1
ATOM 1563 C CA . LEU A 1 202 ? -31.485 -6.709 -58.770 1.00 50.09 202 LEU A CA 1
ATOM 1564 C C . LEU A 1 202 ? -32.949 -6.837 -58.322 1.00 50.09 202 LEU A C 1
ATOM 1566 O O . LEU A 1 202 ? -33.611 -7.815 -58.664 1.00 50.09 202 LEU A O 1
ATOM 1570 N N . LEU A 1 203 ? -33.492 -5.830 -57.632 1.00 49.84 203 LEU A N 1
ATOM 1571 C CA . LEU A 1 203 ? -34.890 -5.832 -57.187 1.00 49.84 203 LEU A CA 1
ATOM 1572 C C . LEU A 1 203 ? -35.890 -5.658 -58.345 1.00 49.84 203 LEU A C 1
ATOM 1574 O O . LEU A 1 203 ? -37.014 -6.150 -58.260 1.00 49.84 203 LEU A O 1
ATOM 1578 N N . LYS A 1 204 ? -35.491 -5.018 -59.454 1.00 56.19 204 LYS A N 1
ATOM 1579 C CA . LYS A 1 204 ? -36.307 -4.943 -60.682 1.00 56.19 204 LYS A CA 1
ATOM 1580 C C . LYS A 1 204 ? -36.328 -6.249 -61.478 1.00 56.19 204 LYS A C 1
ATOM 1582 O O . LYS A 1 204 ? -37.302 -6.493 -62.184 1.00 56.19 204 LYS A O 1
ATOM 1587 N N . GLN A 1 205 ? -35.295 -7.086 -61.365 1.00 53.47 205 GLN A N 1
ATOM 1588 C CA . GLN A 1 205 ? -35.256 -8.397 -62.025 1.00 53.47 205 GLN A CA 1
ATOM 1589 C C . GLN A 1 205 ? -36.087 -9.467 -61.301 1.00 53.47 205 GLN A C 1
ATOM 1591 O O . GLN A 1 205 ? -36.492 -10.432 -61.939 1.00 53.47 205 GLN A O 1
ATOM 1596 N N . GLU A 1 206 ? -36.401 -9.291 -60.013 1.00 48.47 206 GLU A N 1
ATOM 1597 C CA . GLU A 1 206 ? -37.263 -10.218 -59.256 1.00 48.47 206 GLU A CA 1
ATOM 1598 C C . GLU A 1 206 ? -38.772 -9.918 -59.357 1.00 48.47 206 GLU A C 1
ATOM 1600 O O . GLU A 1 206 ? -39.580 -10.695 -58.849 1.00 48.47 206 GLU A O 1
ATOM 1605 N N . GLN A 1 207 ? -39.181 -8.819 -60.004 1.00 48.84 207 GLN A N 1
ATOM 1606 C CA . GLN A 1 207 ? -40.599 -8.445 -60.152 1.00 48.84 207 GLN A CA 1
ATOM 1607 C C . GLN A 1 207 ? -41.139 -8.503 -61.595 1.00 48.84 207 GLN A C 1
ATOM 1609 O O . GLN A 1 207 ? -42.227 -7.983 -61.848 1.00 48.84 207 GLN A O 1
ATOM 1614 N N . SER A 1 208 ? -40.431 -9.156 -62.527 1.00 46.03 208 SER A N 1
ATOM 1615 C CA . SER A 1 208 ? -40.930 -9.449 -63.883 1.00 46.03 208 SER A CA 1
ATOM 1616 C C . SER A 1 208 ? -40.986 -10.939 -64.186 1.00 46.03 208 SER A C 1
ATOM 1618 O O . SER A 1 208 ? -40.173 -11.701 -63.627 1.00 46.03 208 SER A O 1
#

Foldseek 3Di:
DDPPLAAKWKWWAQFWADDVPRTLDGGDTDTDDRNDDDDDDDDPSNCPVVVLCCQQLVDDTPDTFMDINNHTPNDGDLRDDDDDPDDPADPPDDQLVRQLVNVPVPPDDDPVVSSVVSLVVCVVVVNNFWDFDADPNHGPDIDGRPDDPPDDPPDPVVVVVVVVVVCVVVVVVVVVVVVVVVVVVCVDPVNVVVVVVVVVVVVVVVPD

pLDDT: mean 72.99, std 16.07, range [35.12, 96.38]

Radius of gyration: 28.76 Å; chains: 1; bounding box: 67×31×84 Å